Protein AF-A0A1Q7M7A6-F1 (afdb_monomer_lite)

Sequence (210 aa):
MFAISQSGETMDTLNAVRDAKAKGATILSVLNVLGSTLMRLSNVYIDQNSGPEIGVASTKAFTSQIAVLLRLAATVGRKKGKVSAKEITELESELHRVPDMIQNIINTKVDEIRRIAEECDTASSICFLGRGINVPTALEGRLKLLELSYVPAIAYPAGESKHGFIALIQEGFPVIFVAPKDETESKGRSYHLNNRGRRRRDQKPLRPSN

Foldseek 3Di:
DEAEDAQLAPPVRLVVLVVCVVVVDAYEYEYADPPHPNNVSHPYYDHLVLDDDPDPQDDSSVVSVVLVVVLVVQVVCVVVVNHDPVNNVVSVVVSVCVVVVVVCCVVPCPVVVVVVVVVLVQAQEEEFEEEDVCQVVSVSVQVVCCRPVVRHYYYDYPVCCVVPVVVVDDPSYHYHYPADPDPCNVVRVVVVVVSVVVVVVVPDDDDDDD

Radius of gyration: 21.77 Å; chains: 1; bounding box: 67×47×58 Å

Secondary structure (DSSP, 8-state):
-EEEESSS--HHHHHHHHHHHHTTPPPEEEESSTT-HHHHH-SEEEE-------SSS-SHHHHHHHHHHHHHHHHHHHHTTSS-HHHHH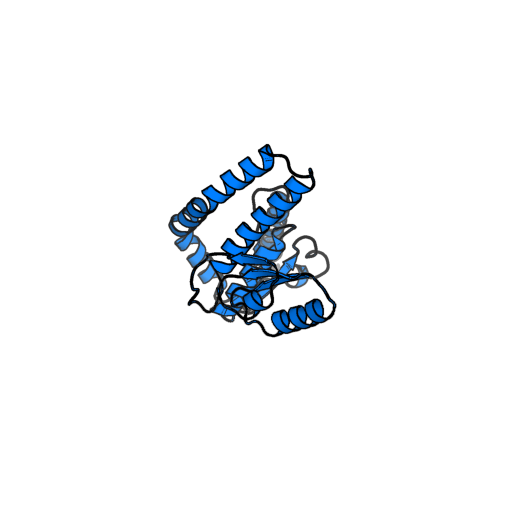HHHHHHHHHHHHHHHHHHHHHHHHHHHHHHHTT-S-EEEEE-GGGHHHHHHHHHHHHHHH---EEEEETTTTTTTGGGG--TT--EEE---SSTTHHHHHHHHHHHHHHHHHTT-------

Structure (mmCIF, N/CA/C/O backbone):
data_AF-A0A1Q7M7A6-F1
#
_entry.id   AF-A0A1Q7M7A6-F1
#
loop_
_atom_site.group_PDB
_atom_site.id
_atom_site.type_symbol
_atom_site.label_atom_id
_atom_site.label_alt_id
_atom_site.label_comp_id
_atom_site.label_asym_id
_atom_site.label_entity_id
_atom_site.label_seq_id
_atom_site.pdbx_PDB_ins_code
_atom_site.Cartn_x
_atom_site.Cartn_y
_atom_site.Cartn_z
_atom_site.occupancy
_atom_site.B_iso_or_equiv
_atom_site.auth_seq_id
_atom_site.auth_comp_id
_atom_site.auth_asym_id
_atom_site.auth_atom_id
_atom_site.pdbx_PDB_model_num
ATOM 1 N N . MET A 1 1 ? -15.429 -4.967 11.798 1.00 94.81 1 MET A N 1
ATOM 2 C CA . MET A 1 1 ? -14.756 -5.081 10.487 1.00 94.81 1 MET A CA 1
ATOM 3 C C . MET A 1 1 ? -13.884 -3.856 10.271 1.00 94.81 1 MET A C 1
ATOM 5 O O . MET A 1 1 ? -14.301 -2.766 10.648 1.00 94.81 1 MET A O 1
ATOM 9 N N . PHE A 1 2 ? -12.695 -4.042 9.696 1.00 96.62 2 PHE A N 1
ATOM 10 C CA . PHE A 1 2 ? -11.813 -2.953 9.280 1.00 96.62 2 PHE A CA 1
ATOM 11 C C . PHE A 1 2 ? -11.749 -2.922 7.752 1.00 96.62 2 PHE A C 1
ATOM 13 O O . PHE A 1 2 ? -11.449 -3.952 7.150 1.00 96.62 2 PHE A O 1
ATOM 20 N N . ALA A 1 3 ? -12.078 -1.788 7.141 1.00 97.00 3 ALA A N 1
ATOM 21 C CA . ALA A 1 3 ? -12.105 -1.622 5.692 1.00 97.00 3 ALA A CA 1
ATOM 22 C C . ALA A 1 3 ? -11.149 -0.511 5.252 1.00 97.00 3 ALA A C 1
ATOM 24 O O . ALA A 1 3 ? -10.925 0.466 5.965 1.00 97.00 3 ALA A O 1
ATOM 25 N N . ILE A 1 4 ? -10.574 -0.667 4.067 1.00 96.19 4 ILE A N 1
ATOM 26 C CA . ILE A 1 4 ? -9.607 0.272 3.509 1.00 96.19 4 ILE A CA 1
ATOM 27 C C . ILE A 1 4 ? -9.987 0.495 2.049 1.00 96.19 4 ILE A C 1
ATOM 29 O O . ILE A 1 4 ? -10.134 -0.471 1.304 1.00 96.19 4 ILE A O 1
ATOM 33 N N . SER A 1 5 ? -10.175 1.748 1.640 1.00 93.88 5 SER A N 1
ATOM 34 C CA . SER A 1 5 ? -10.429 2.087 0.236 1.00 93.88 5 SER A CA 1
ATOM 35 C C . SER A 1 5 ? -10.085 3.546 -0.026 1.00 93.88 5 SER A C 1
ATOM 37 O O . SER A 1 5 ? -10.585 4.427 0.665 1.00 93.88 5 SER A O 1
ATOM 39 N N . GLN A 1 6 ? -9.271 3.805 -1.052 1.00 90.56 6 GLN A N 1
ATOM 40 C CA . GLN A 1 6 ? -8.946 5.169 -1.470 1.00 90.56 6 GLN A CA 1
ATOM 41 C C . GLN A 1 6 ? -10.213 5.912 -1.930 1.00 90.56 6 GLN A C 1
ATOM 43 O O . GLN A 1 6 ? -10.512 6.983 -1.403 1.00 90.56 6 GLN A O 1
ATOM 48 N N . SER A 1 7 ? -10.989 5.318 -2.842 1.00 92.56 7 SER A N 1
ATOM 49 C CA . SER A 1 7 ? -12.185 5.946 -3.420 1.00 92.56 7 SER A CA 1
ATOM 50 C C . SER A 1 7 ? -13.403 5.878 -2.503 1.00 92.56 7 SER A C 1
ATOM 52 O O . SER A 1 7 ? -14.300 6.708 -2.599 1.00 92.56 7 SER A O 1
ATOM 54 N N . GLY A 1 8 ? -13.466 4.866 -1.633 1.00 94.88 8 GLY A N 1
ATOM 55 C CA . GLY A 1 8 ? -14.663 4.552 -0.858 1.00 94.88 8 GLY A CA 1
ATOM 56 C C . GLY A 1 8 ? -15.822 3.999 -1.698 1.00 94.88 8 GLY A C 1
ATOM 57 O O . GLY A 1 8 ? -16.928 3.869 -1.174 1.00 94.88 8 GLY A O 1
ATOM 58 N N . GLU A 1 9 ? -15.570 3.651 -2.967 1.00 96.06 9 GLU A N 1
ATOM 59 C CA . GLU A 1 9 ? -16.572 3.155 -3.926 1.00 96.06 9 GLU A CA 1
ATOM 60 C C . GLU A 1 9 ? -16.234 1.765 -4.502 1.00 96.06 9 GLU A C 1
ATOM 62 O O . GLU A 1 9 ? -16.953 1.243 -5.352 1.00 96.06 9 GLU A O 1
ATOM 67 N N . THR A 1 10 ? -15.149 1.129 -4.044 1.00 95.12 10 THR A N 1
ATOM 68 C CA . THR A 1 10 ? -14.750 -0.217 -4.490 1.00 95.12 10 THR A CA 1
ATOM 69 C C . THR A 1 10 ? -15.838 -1.245 -4.160 1.00 95.12 10 THR A C 1
ATOM 71 O O . THR A 1 10 ? -16.071 -1.552 -2.990 1.00 95.12 10 THR A O 1
ATOM 74 N N . MET A 1 11 ? -16.494 -1.796 -5.187 1.00 96.56 11 MET A N 1
ATOM 75 C CA . MET A 1 11 ? -17.711 -2.603 -5.031 1.00 96.56 11 MET A CA 1
ATOM 76 C C . MET A 1 11 ? -17.517 -3.834 -4.140 1.00 96.56 11 MET A C 1
ATOM 78 O O . MET A 1 11 ? -18.336 -4.072 -3.254 1.00 96.56 11 MET A O 1
ATOM 82 N N . ASP A 1 12 ? -16.419 -4.572 -4.307 1.00 97.06 12 ASP A N 1
ATOM 83 C CA . ASP A 1 12 ? -16.137 -5.754 -3.482 1.00 97.06 12 ASP A CA 1
ATOM 84 C C . ASP A 1 12 ? -15.965 -5.384 -2.004 1.00 97.06 12 ASP A C 1
ATOM 86 O O . ASP A 1 12 ? -16.522 -6.038 -1.119 1.00 97.06 12 ASP A O 1
ATOM 90 N N . THR A 1 13 ? -15.277 -4.272 -1.724 1.00 97.12 13 THR A N 1
ATOM 91 C CA . THR A 1 13 ? -15.147 -3.729 -0.366 1.00 97.12 13 THR A CA 1
ATOM 92 C C . THR A 1 13 ? -16.507 -3.315 0.192 1.00 97.12 13 THR A C 1
ATOM 94 O O . THR A 1 13 ? -16.828 -3.643 1.334 1.00 97.12 13 THR A O 1
ATOM 97 N N . LEU A 1 14 ? -17.332 -2.628 -0.603 1.00 98.12 14 LEU A N 1
ATOM 98 C CA . LEU A 1 14 ? -18.664 -2.193 -0.185 1.00 98.12 14 LEU A CA 1
ATOM 99 C C . LEU A 1 14 ? -19.592 -3.373 0.102 1.00 98.12 14 LEU A C 1
ATOM 101 O O . LEU A 1 14 ? -20.320 -3.345 1.092 1.00 98.12 14 LEU A O 1
ATOM 105 N N . ASN A 1 15 ? -19.562 -4.411 -0.728 1.00 98.12 15 ASN A N 1
ATOM 106 C CA . ASN A 1 15 ? -20.378 -5.605 -0.541 1.00 98.12 15 ASN A CA 1
ATOM 107 C C . ASN A 1 15 ? -19.978 -6.354 0.732 1.00 98.12 15 ASN A C 1
ATOM 109 O O . ASN A 1 15 ? -20.849 -6.682 1.537 1.00 98.12 15 ASN A O 1
ATOM 113 N N . ALA A 1 16 ? -18.675 -6.519 0.978 1.00 97.88 16 ALA A N 1
ATOM 114 C CA . ALA A 1 16 ? -18.183 -7.099 2.224 1.00 97.88 16 ALA A CA 1
ATOM 115 C C . ALA A 1 16 ? -18.602 -6.269 3.454 1.00 97.88 16 ALA A C 1
ATOM 117 O O . ALA A 1 16 ? -19.028 -6.823 4.466 1.00 97.88 16 ALA A O 1
ATOM 118 N N . VAL A 1 17 ? -18.538 -4.935 3.365 1.00 98.06 17 VAL A N 1
ATOM 119 C CA . VAL A 1 17 ? -18.962 -4.035 4.450 1.00 98.06 17 VAL A CA 1
ATOM 120 C C . VAL A 1 17 ? -20.466 -4.115 4.702 1.00 98.06 17 VAL A C 1
ATOM 122 O O . VAL A 1 17 ? -20.880 -4.159 5.860 1.00 98.06 17 VAL A O 1
ATOM 125 N N . ARG A 1 18 ? -21.292 -4.155 3.649 1.00 98.06 18 ARG A N 1
ATOM 126 C CA . ARG A 1 18 ? -22.751 -4.301 3.771 1.00 98.06 18 ARG A CA 1
ATOM 127 C C . ARG A 1 18 ? -23.121 -5.613 4.454 1.00 98.06 18 ARG A C 1
ATOM 129 O O . ARG A 1 18 ? -23.913 -5.587 5.392 1.00 98.06 18 ARG A O 1
ATOM 136 N N . ASP A 1 19 ? -22.517 -6.723 4.033 1.00 98.25 19 ASP A N 1
ATOM 137 C CA . ASP A 1 19 ? -22.751 -8.038 4.637 1.00 98.25 19 ASP A CA 1
ATOM 138 C C . ASP A 1 19 ? -22.322 -8.067 6.114 1.00 98.25 19 ASP A C 1
ATOM 140 O O . ASP A 1 19 ? -23.094 -8.456 6.992 1.00 98.25 19 ASP A O 1
ATOM 144 N N . ALA A 1 20 ? -21.127 -7.560 6.428 1.00 97.88 20 ALA A N 1
ATOM 145 C CA . ALA A 1 20 ? -20.661 -7.480 7.810 1.00 97.88 20 ALA A CA 1
ATOM 146 C C . ALA A 1 20 ? -21.575 -6.605 8.683 1.00 97.88 20 ALA A C 1
ATOM 148 O O . ALA A 1 20 ? -21.874 -6.963 9.824 1.00 97.88 20 ALA A O 1
ATOM 149 N N . LYS A 1 21 ? -22.049 -5.474 8.152 1.00 96.94 21 LYS A N 1
ATOM 150 C CA . LYS A 1 21 ? -22.965 -4.573 8.859 1.00 96.94 21 LYS A CA 1
ATOM 151 C C . LYS A 1 21 ? -24.332 -5.218 9.088 1.00 96.94 21 LYS A C 1
ATOM 153 O O . LYS A 1 21 ? -24.870 -5.087 10.183 1.00 96.94 21 LYS A O 1
ATOM 158 N N . ALA A 1 22 ? -24.864 -5.953 8.108 1.00 97.69 22 ALA A N 1
ATOM 159 C CA . ALA A 1 22 ? -26.102 -6.724 8.259 1.00 97.69 22 ALA A CA 1
ATOM 160 C C . ALA A 1 22 ? -25.992 -7.787 9.368 1.00 97.69 22 ALA A C 1
ATOM 162 O O . ALA A 1 22 ? -26.964 -8.062 10.063 1.00 97.69 22 ALA A O 1
ATOM 163 N N . LYS A 1 23 ? -24.785 -8.320 9.593 1.00 98.06 23 LYS A N 1
ATOM 164 C CA . LYS A 1 23 ? -24.451 -9.239 10.696 1.00 98.06 23 LYS A CA 1
ATOM 165 C C . LYS A 1 23 ? -24.129 -8.531 12.024 1.00 98.06 23 LYS A C 1
ATOM 167 O O . LYS A 1 23 ? -23.657 -9.172 12.959 1.00 98.06 23 LYS A O 1
ATOM 172 N N . GLY A 1 24 ? -24.354 -7.220 12.122 1.00 97.38 24 GLY A N 1
ATOM 173 C CA . GLY A 1 24 ? -24.159 -6.437 13.346 1.00 97.38 24 GLY A CA 1
ATOM 174 C C . GLY A 1 24 ? -22.712 -6.016 13.629 1.00 97.38 24 GLY A C 1
ATOM 175 O O . GLY A 1 24 ? -22.415 -5.572 14.737 1.00 97.38 24 GLY A O 1
ATOM 176 N N . ALA A 1 25 ? -21.789 -6.138 12.669 1.00 97.88 25 ALA A N 1
ATOM 177 C CA . ALA A 1 25 ? -20.404 -5.733 12.887 1.00 97.88 25 ALA A CA 1
ATOM 178 C C . ALA A 1 25 ? -20.251 -4.204 12.946 1.00 97.88 25 ALA A C 1
ATOM 180 O O . ALA A 1 25 ? -20.707 -3.487 12.056 1.00 97.88 25 ALA A O 1
ATOM 181 N N . THR A 1 26 ? -19.488 -3.709 13.924 1.00 97.94 26 THR A N 1
ATOM 182 C CA . THR A 1 26 ? -18.988 -2.326 13.918 1.00 97.94 26 THR A CA 1
ATOM 183 C C . THR A 1 26 ? -17.982 -2.144 12.785 1.00 97.94 26 THR A C 1
ATOM 185 O O . THR A 1 26 ? -17.013 -2.906 12.674 1.00 97.94 26 THR A O 1
ATOM 188 N N . ILE A 1 27 ? -18.194 -1.131 11.952 1.00 98.12 27 ILE A N 1
ATOM 189 C CA . ILE A 1 27 ? -17.379 -0.822 10.778 1.00 98.12 27 ILE A CA 1
ATOM 190 C C . ILE A 1 27 ? -16.446 0.353 11.090 1.00 98.12 27 ILE A C 1
ATOM 192 O O . ILE A 1 27 ? -16.907 1.460 11.373 1.00 98.12 27 ILE A O 1
ATOM 196 N N . LEU A 1 28 ? -15.139 0.106 11.008 1.00 97.62 28 LEU A N 1
ATOM 197 C CA . LEU A 1 28 ? -14.094 1.130 11.010 1.00 97.62 28 LEU A CA 1
ATOM 198 C C . LEU A 1 28 ? -13.450 1.171 9.623 1.00 97.62 28 LEU A C 1
ATOM 200 O O . LEU A 1 28 ? -13.019 0.124 9.139 1.00 97.62 28 LEU A O 1
ATOM 204 N N . SER A 1 29 ? -13.336 2.354 9.023 1.00 97.56 29 SER A N 1
ATOM 205 C CA . SER A 1 29 ? -12.755 2.493 7.682 1.00 97.56 29 SER A CA 1
ATOM 206 C C . SER A 1 29 ? -11.614 3.501 7.612 1.00 97.56 29 SER A C 1
ATOM 208 O O . SER A 1 29 ? -11.667 4.537 8.266 1.00 97.56 29 SER A O 1
ATOM 210 N N . VAL A 1 30 ? -10.614 3.223 6.777 1.00 97.25 30 VAL A N 1
ATOM 211 C CA . VAL A 1 30 ? -9.603 4.191 6.324 1.00 97.25 30 VAL A CA 1
ATOM 212 C C . VAL A 1 30 ? -9.903 4.540 4.870 1.00 97.25 30 VAL A C 1
ATOM 214 O O . VAL A 1 30 ? -9.970 3.642 4.027 1.00 97.25 30 VAL A O 1
ATOM 217 N N . LEU A 1 31 ? -10.110 5.824 4.585 1.00 95.56 31 LEU A N 1
ATOM 218 C CA . LEU A 1 31 ? -10.509 6.300 3.260 1.00 95.56 31 LEU A CA 1
ATOM 219 C C . LE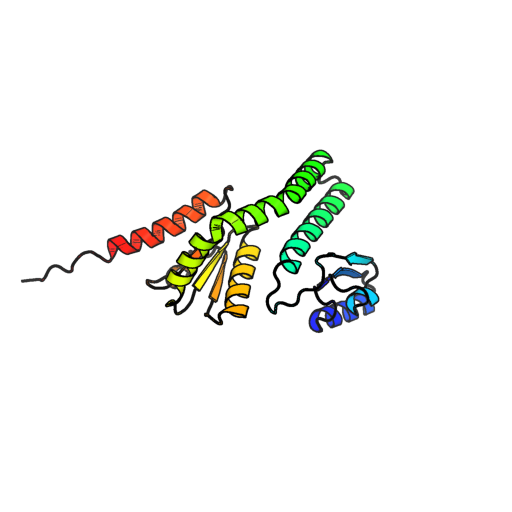U A 1 31 ? -9.992 7.705 2.961 1.00 95.56 31 LEU A C 1
ATOM 221 O O . LEU A 1 31 ? -9.612 8.423 3.879 1.00 95.56 31 LEU A O 1
ATOM 225 N N . ASN A 1 32 ? -9.994 8.096 1.686 1.00 95.06 32 ASN A N 1
ATOM 226 C CA . ASN A 1 32 ? -9.504 9.408 1.249 1.00 95.06 32 ASN A CA 1
ATOM 227 C C . ASN A 1 32 ? -10.604 10.321 0.680 1.00 95.06 32 ASN A C 1
ATOM 229 O O . ASN A 1 32 ? -10.420 11.531 0.600 1.00 95.06 32 ASN A O 1
ATOM 233 N N . VAL A 1 33 ? -11.746 9.762 0.263 1.00 93.69 33 VAL A N 1
ATOM 234 C CA . VAL A 1 33 ? -12.860 10.531 -0.314 1.00 93.69 33 VAL A CA 1
ATOM 235 C C . VAL A 1 33 ? -13.980 10.688 0.710 1.00 93.69 33 VAL A C 1
ATOM 237 O O . VAL A 1 33 ? -14.758 9.760 0.968 1.00 93.69 33 VAL A O 1
ATOM 240 N N . LEU A 1 34 ? -14.073 11.886 1.291 1.00 94.62 34 LEU A N 1
ATOM 241 C CA . LEU A 1 34 ? -15.167 12.251 2.187 1.00 94.62 34 LEU A CA 1
ATOM 242 C C . LEU A 1 34 ? -16.507 12.250 1.446 1.00 94.62 34 LEU A C 1
ATOM 244 O O . LEU A 1 34 ? -16.603 12.594 0.272 1.00 94.62 34 LEU A O 1
ATOM 248 N N . GLY A 1 35 ? -17.556 11.836 2.151 1.00 95.00 35 GLY A N 1
ATOM 249 C CA . GLY A 1 35 ? -18.893 11.681 1.591 1.00 95.00 35 GLY A CA 1
ATOM 250 C C . GLY A 1 35 ? -19.094 10.409 0.764 1.00 95.00 35 GLY A C 1
ATOM 251 O O . GLY A 1 35 ? -20.225 10.178 0.353 1.00 95.00 35 GLY A O 1
ATOM 252 N N . SER A 1 36 ? -18.070 9.570 0.560 1.00 96.75 36 SER A N 1
ATOM 253 C CA . SER A 1 36 ? -18.178 8.289 -0.162 1.00 96.75 36 SER A CA 1
ATOM 254 C C . SER A 1 36 ? -19.165 7.300 0.475 1.00 96.75 36 SER A C 1
ATOM 256 O O . SER A 1 36 ? -19.537 7.399 1.651 1.00 96.75 36 SER A O 1
ATOM 258 N N . THR A 1 37 ? -19.583 6.295 -0.293 1.00 98.06 37 THR A N 1
ATOM 259 C CA . THR A 1 37 ? -20.457 5.214 0.173 1.00 98.06 37 THR A CA 1
ATOM 260 C C . THR A 1 37 ? -19.850 4.484 1.363 1.00 98.06 37 THR A C 1
ATOM 262 O O . THR A 1 37 ? -20.551 4.258 2.353 1.00 98.06 37 THR A O 1
ATOM 265 N N . LEU A 1 38 ? -18.552 4.167 1.321 1.00 98.00 38 LEU A N 1
ATOM 266 C CA . LEU A 1 38 ? -17.873 3.521 2.442 1.00 98.00 38 LEU A CA 1
ATOM 267 C C . LEU A 1 38 ? -17.934 4.380 3.711 1.00 98.00 38 LEU A C 1
ATOM 269 O O . LEU A 1 38 ? -18.227 3.846 4.782 1.00 98.00 38 LEU A O 1
ATOM 273 N N . MET A 1 39 ? -17.730 5.698 3.605 1.00 97.50 39 MET A N 1
ATOM 274 C CA . MET A 1 39 ? -17.850 6.607 4.750 1.00 97.50 39 MET A CA 1
ATOM 275 C C . MET A 1 39 ? -19.251 6.538 5.364 1.00 97.50 39 MET A C 1
ATOM 277 O O . MET A 1 39 ? -19.373 6.328 6.568 1.00 97.50 39 MET A O 1
ATOM 281 N N . ARG A 1 40 ? -20.306 6.634 4.544 1.00 97.62 40 ARG A N 1
ATOM 282 C CA . ARG A 1 40 ? -21.705 6.569 5.013 1.00 97.62 40 ARG A CA 1
ATOM 283 C C . ARG A 1 40 ? -22.059 5.228 5.659 1.00 97.62 40 ARG A C 1
ATOM 285 O O . ARG A 1 40 ? -22.905 5.161 6.548 1.00 97.62 40 ARG A O 1
ATOM 292 N N . LEU A 1 41 ? -21.433 4.142 5.209 1.00 97.44 41 LEU A N 1
ATOM 293 C CA . LEU A 1 41 ? -21.628 2.818 5.797 1.00 97.44 41 LEU A CA 1
ATOM 294 C C . LEU A 1 41 ? -20.848 2.622 7.104 1.00 97.44 41 LEU A C 1
ATOM 296 O O . LEU A 1 41 ? -21.232 1.757 7.897 1.00 97.44 41 LEU A O 1
ATOM 300 N N . SER A 1 42 ? -19.803 3.408 7.349 1.00 97.81 42 SER A N 1
ATOM 301 C CA . SER A 1 42 ? -18.899 3.239 8.487 1.00 97.81 42 SER A CA 1
ATOM 302 C C . SER A 1 42 ? -19.478 3.797 9.788 1.00 97.81 42 SER A C 1
ATOM 304 O O . SER A 1 42 ? -20.163 4.814 9.785 1.00 97.81 42 SER A O 1
ATOM 306 N N . ASN A 1 43 ? -19.186 3.151 10.920 1.00 98.19 43 ASN A N 1
ATOM 307 C CA . ASN A 1 43 ? -19.479 3.709 12.245 1.00 98.19 43 ASN A CA 1
ATOM 308 C C . ASN A 1 43 ? -18.416 4.729 12.657 1.00 98.19 43 ASN A C 1
ATOM 310 O O . ASN A 1 43 ? -18.722 5.733 13.290 1.00 98.19 43 ASN A O 1
ATOM 314 N N . VAL A 1 44 ? -17.163 4.446 12.304 1.00 96.81 44 VAL A N 1
ATOM 315 C CA . VAL A 1 44 ? -16.017 5.331 12.499 1.00 96.81 44 VAL A CA 1
ATOM 316 C C . VAL A 1 44 ? -15.210 5.322 11.211 1.00 96.81 44 VAL A C 1
ATOM 318 O O . VAL A 1 44 ? -15.042 4.275 10.584 1.00 96.81 44 VAL A O 1
ATOM 321 N N . TYR A 1 45 ? -14.692 6.474 10.815 1.00 96.69 45 TYR A N 1
ATOM 322 C CA . TYR A 1 45 ? -13.786 6.577 9.682 1.00 96.69 45 TYR A CA 1
ATOM 323 C C . TYR A 1 45 ? -12.534 7.356 10.076 1.00 96.69 45 TYR A C 1
ATOM 325 O O . TYR A 1 45 ? -12.546 8.163 11.005 1.00 96.69 45 TYR A O 1
ATOM 333 N N . ILE A 1 46 ? -11.451 7.081 9.362 1.00 97.00 46 ILE A N 1
ATOM 334 C CA . ILE A 1 46 ? -10.201 7.821 9.418 1.00 97.00 46 ILE A CA 1
ATOM 335 C C . ILE A 1 46 ? -9.960 8.350 8.013 1.00 97.00 46 ILE A C 1
ATOM 337 O O . ILE A 1 46 ? -9.798 7.572 7.070 1.00 97.00 46 ILE A O 1
ATOM 341 N N . ASP A 1 47 ? -9.967 9.673 7.899 1.00 94.88 47 ASP A N 1
ATOM 342 C CA . ASP A 1 47 ? -9.564 10.353 6.679 1.00 94.88 47 ASP A CA 1
ATOM 343 C C . ASP A 1 47 ? -8.041 10.284 6.530 1.00 94.88 47 ASP A C 1
ATOM 345 O O . ASP A 1 47 ? -7.291 10.626 7.449 1.00 94.88 47 ASP A O 1
ATOM 349 N N . GLN A 1 48 ? -7.589 9.808 5.375 1.00 93.25 48 GLN A N 1
ATOM 350 C CA . GLN A 1 48 ? -6.177 9.772 5.017 1.00 93.25 48 GLN A CA 1
ATOM 351 C C . GLN A 1 48 ? -5.629 11.154 4.670 1.00 93.25 48 GLN A C 1
ATOM 353 O O . GLN A 1 48 ? -4.425 11.366 4.812 1.00 93.25 48 GLN A O 1
ATOM 358 N N . ASN A 1 49 ? -6.490 12.063 4.204 1.00 92.75 49 ASN A N 1
ATOM 359 C CA . ASN A 1 49 ? -6.149 13.421 3.800 1.00 92.75 49 ASN A CA 1
ATOM 360 C C . ASN A 1 49 ? -4.938 13.497 2.842 1.00 92.75 49 ASN A C 1
ATOM 362 O O . ASN A 1 49 ? -4.070 14.359 2.963 1.00 92.75 49 ASN A O 1
ATOM 366 N N . SER A 1 50 ? -4.861 12.575 1.875 1.00 91.81 50 SER A N 1
ATOM 367 C CA . SER A 1 50 ? -3.816 12.581 0.835 1.00 91.81 50 SER A CA 1
ATOM 368 C C . SER A 1 50 ? -4.172 13.487 -0.357 1.00 91.81 50 SER A C 1
ATOM 370 O O . SER A 1 50 ? -3.378 13.679 -1.282 1.00 91.81 50 SER A O 1
ATOM 372 N N . GLY A 1 51 ? -5.368 14.084 -0.339 1.00 90.62 51 GLY A N 1
ATOM 373 C CA . GLY A 1 51 ? -5.912 14.899 -1.425 1.00 90.62 51 GLY A CA 1
ATOM 374 C C . GLY A 1 51 ? -6.310 14.071 -2.658 1.00 90.62 51 GLY A C 1
ATOM 375 O O . GLY A 1 51 ? -6.124 12.852 -2.678 1.00 90.62 51 GLY A O 1
ATOM 376 N N . PRO A 1 52 ? -6.849 14.707 -3.712 1.00 87.06 52 PRO A N 1
ATOM 377 C CA . PRO A 1 52 ? -7.297 14.002 -4.912 1.00 87.06 52 PRO A CA 1
ATOM 378 C C . PRO A 1 52 ? -6.115 13.390 -5.666 1.00 87.06 52 PRO A C 1
ATOM 380 O O . PRO A 1 52 ? -5.062 14.015 -5.788 1.00 87.06 52 PRO A O 1
ATOM 383 N N . GLU A 1 53 ? -6.282 12.179 -6.184 1.00 84.62 53 GLU A N 1
ATOM 384 C CA . GLU A 1 53 ? -5.269 11.479 -6.974 1.00 84.62 53 GLU A CA 1
ATOM 385 C C . GLU A 1 53 ? -5.784 11.330 -8.405 1.00 84.62 53 GLU A C 1
ATOM 387 O O . GLU A 1 53 ? -6.799 10.683 -8.637 1.00 84.62 53 GLU A O 1
ATOM 392 N N . ILE A 1 54 ? -5.131 12.029 -9.339 1.00 85.12 54 ILE A N 1
ATOM 393 C CA . ILE A 1 54 ? -5.544 12.094 -10.752 1.00 85.12 54 ILE A CA 1
ATOM 394 C C . ILE A 1 54 ? -4.868 10.981 -11.564 1.00 85.12 54 ILE A C 1
ATOM 396 O O . ILE A 1 54 ? -5.410 10.517 -12.564 1.00 85.12 54 ILE A O 1
ATOM 400 N N . GLY A 1 55 ? -3.672 10.559 -11.143 1.00 83.25 55 GLY A N 1
ATOM 401 C CA . GLY A 1 55 ? -2.942 9.475 -11.788 1.00 83.25 55 GLY A CA 1
ATOM 402 C C . GLY A 1 55 ? -3.676 8.143 -11.651 1.00 83.25 55 GLY A C 1
ATOM 403 O O . GLY A 1 55 ? -4.260 7.860 -10.609 1.00 83.25 55 GLY A O 1
ATOM 404 N N . VAL A 1 56 ? -3.608 7.320 -12.700 1.00 81.00 56 VAL A N 1
ATOM 405 C CA . VAL A 1 56 ? -4.197 5.968 -12.712 1.00 81.00 56 VAL A CA 1
ATOM 406 C C . VAL A 1 56 ? -3.575 5.097 -11.618 1.00 81.00 56 VAL A C 1
ATOM 408 O O . VAL A 1 56 ? -4.276 4.397 -10.894 1.00 81.00 56 VAL A O 1
ATOM 411 N N . ALA A 1 57 ? -2.252 5.172 -11.476 1.00 87.75 57 ALA A N 1
ATOM 412 C CA . ALA A 1 57 ? -1.509 4.457 -10.456 1.00 87.75 57 ALA A CA 1
ATOM 413 C C . ALA A 1 57 ? -1.494 5.238 -9.133 1.00 87.75 57 ALA A C 1
ATOM 415 O O . ALA A 1 57 ? -0.985 6.359 -9.068 1.00 87.75 57 ALA A O 1
ATOM 416 N N . SER A 1 58 ? -1.978 4.608 -8.057 1.00 87.38 58 SER A N 1
ATOM 417 C CA . SER A 1 58 ? -1.873 5.165 -6.698 1.00 87.38 58 SER A CA 1
ATOM 418 C C . SER A 1 58 ? -0.412 5.344 -6.275 1.00 87.38 58 SER A C 1
ATOM 420 O O . SER A 1 58 ? 0.393 4.427 -6.431 1.00 87.38 58 SER A O 1
ATOM 422 N N . THR A 1 59 ? -0.080 6.503 -5.714 1.00 90.38 59 THR A N 1
ATOM 423 C CA . THR A 1 59 ? 1.262 6.869 -5.242 1.00 90.38 59 THR A CA 1
ATOM 424 C C . THR A 1 59 ? 1.188 7.433 -3.826 1.00 90.38 59 THR A C 1
ATOM 426 O O . THR A 1 59 ? 1.517 6.746 -2.857 1.00 90.38 59 THR A O 1
ATOM 429 N N . LYS A 1 60 ? 0.693 8.664 -3.681 1.00 92.19 60 LYS A N 1
ATOM 430 C CA . LYS A 1 60 ? 0.546 9.342 -2.389 1.00 92.19 60 LYS A CA 1
ATOM 431 C C . LYS A 1 60 ? -0.518 8.688 -1.518 1.00 92.19 60 LYS A C 1
ATOM 433 O O . LYS A 1 60 ? -0.339 8.617 -0.306 1.00 92.19 60 LYS A O 1
ATOM 438 N N . ALA A 1 61 ? -1.591 8.162 -2.115 1.00 91.06 61 ALA A N 1
ATOM 439 C CA . ALA A 1 61 ? -2.632 7.497 -1.343 1.00 91.06 61 ALA A CA 1
ATOM 440 C C . ALA A 1 61 ? -2.070 6.267 -0.619 1.00 91.06 61 ALA A C 1
ATOM 442 O O . ALA A 1 61 ? -2.362 6.078 0.562 1.00 91.06 61 ALA A O 1
ATOM 443 N N . PHE A 1 62 ? -1.208 5.486 -1.281 1.00 92.81 62 PHE A N 1
ATOM 444 C CA . PHE A 1 62 ? -0.543 4.320 -0.695 1.00 92.81 62 PHE A CA 1
ATOM 445 C C . PHE A 1 62 ? 0.376 4.692 0.477 1.00 92.81 62 PHE A C 1
ATOM 447 O O . PHE A 1 62 ? 0.243 4.141 1.572 1.00 92.81 62 PHE A O 1
ATOM 454 N N . THR A 1 63 ? 1.283 5.657 0.298 1.00 94.00 63 THR A N 1
ATOM 455 C CA . THR A 1 63 ? 2.225 6.044 1.364 1.00 94.00 63 THR A CA 1
ATOM 456 C C . THR A 1 63 ? 1.518 6.712 2.544 1.00 94.00 63 THR A C 1
ATOM 458 O O . THR A 1 63 ? 1.800 6.373 3.697 1.00 94.00 63 THR A O 1
ATOM 461 N N . SER A 1 64 ? 0.529 7.576 2.290 1.00 94.00 64 SER A N 1
ATOM 462 C CA . SER A 1 64 ? -0.334 8.136 3.337 1.00 94.00 64 SER A CA 1
ATOM 463 C C . SER A 1 64 ? -1.120 7.048 4.071 1.00 94.00 64 SER A C 1
ATOM 465 O O . SER A 1 64 ? -1.272 7.118 5.291 1.00 94.00 64 SER A O 1
ATOM 467 N N . GLN A 1 65 ? -1.587 6.007 3.371 1.00 95.00 65 GLN A N 1
ATOM 468 C CA . GLN A 1 65 ? -2.263 4.866 3.994 1.00 95.00 65 GLN A CA 1
ATOM 469 C C . GLN A 1 65 ? -1.373 4.146 4.992 1.00 95.00 65 GLN A C 1
ATOM 471 O O . GLN A 1 65 ? -1.802 3.907 6.118 1.00 95.00 65 GLN A O 1
ATOM 476 N N . ILE A 1 66 ? -0.133 3.844 4.608 1.00 94.88 66 ILE A N 1
ATOM 477 C CA . ILE A 1 66 ? 0.831 3.201 5.503 1.00 94.88 66 ILE A CA 1
ATOM 478 C C . ILE A 1 66 ? 1.058 4.066 6.746 1.00 94.88 66 ILE A C 1
ATOM 480 O O . ILE A 1 66 ? 0.992 3.549 7.860 1.00 94.88 66 ILE A O 1
ATOM 484 N N . ALA A 1 67 ? 1.250 5.379 6.583 1.00 95.19 67 ALA A N 1
ATOM 485 C CA . ALA A 1 67 ? 1.449 6.289 7.711 1.00 95.19 67 ALA A CA 1
ATOM 486 C C . ALA A 1 67 ? 0.244 6.298 8.672 1.00 95.19 67 ALA A C 1
ATOM 488 O O . ALA A 1 67 ? 0.411 6.203 9.891 1.00 95.19 67 ALA A O 1
ATOM 489 N N . VAL A 1 68 ? -0.980 6.348 8.136 1.00 95.69 68 VAL A N 1
ATOM 490 C CA . VAL A 1 68 ? -2.220 6.293 8.929 1.00 95.69 68 VAL A CA 1
ATOM 491 C C . VAL A 1 68 ? -2.355 4.963 9.667 1.00 95.69 68 VAL A C 1
ATOM 493 O O . VAL A 1 68 ? -2.649 4.952 10.864 1.00 95.69 68 VAL A O 1
ATOM 496 N N . LEU A 1 69 ? -2.111 3.841 8.987 1.00 95.50 69 LEU A N 1
ATOM 497 C CA . LEU A 1 69 ? -2.184 2.507 9.585 1.00 95.50 69 LEU A CA 1
ATOM 498 C C . LEU A 1 69 ? -1.145 2.323 10.692 1.00 95.50 69 LEU A C 1
ATOM 500 O O . LEU A 1 69 ? -1.453 1.739 11.730 1.00 95.50 69 LEU A O 1
ATOM 504 N N . LEU A 1 70 ? 0.056 2.867 10.507 1.00 95.44 70 LEU A N 1
ATOM 505 C CA . LEU A 1 70 ? 1.129 2.811 11.490 1.00 95.44 70 LEU A CA 1
ATOM 506 C C . LEU A 1 70 ? 0.780 3.615 12.753 1.00 95.44 70 LEU A C 1
ATOM 508 O O . LEU A 1 70 ? 0.910 3.105 13.867 1.00 95.44 70 LEU A O 1
ATOM 512 N N . ARG A 1 71 ? 0.228 4.825 12.595 1.00 94.62 71 ARG A N 1
ATOM 513 C CA . ARG A 1 71 ? -0.276 5.635 13.723 1.00 94.62 71 ARG A CA 1
ATOM 514 C C . ARG A 1 71 ? -1.458 4.976 14.430 1.00 94.62 71 ARG A C 1
ATOM 516 O O . ARG A 1 71 ? -1.533 4.999 15.662 1.00 94.62 71 ARG A O 1
ATOM 523 N N . LEU A 1 72 ? -2.372 4.362 13.676 1.00 95.19 72 LEU A N 1
ATOM 524 C CA . LEU A 1 72 ? -3.488 3.603 14.238 1.00 95.19 72 LEU A CA 1
ATOM 525 C C . LEU A 1 72 ? -2.980 2.413 15.063 1.00 95.19 72 LEU A C 1
ATOM 527 O O . LEU A 1 72 ? -3.406 2.237 16.205 1.00 95.19 72 LEU A O 1
ATOM 531 N N . ALA A 1 73 ? -2.036 1.636 14.525 1.00 95.31 73 ALA A N 1
ATOM 532 C CA . ALA A 1 73 ? -1.428 0.506 15.220 1.00 95.31 73 ALA A CA 1
ATOM 533 C C . ALA A 1 73 ? -0.734 0.944 16.519 1.00 95.31 73 ALA A C 1
ATOM 535 O O . ALA A 1 73 ? -0.975 0.341 17.566 1.00 95.31 73 ALA A O 1
ATOM 536 N N . ALA A 1 74 ? 0.039 2.032 16.487 1.00 95.69 74 ALA A N 1
ATOM 537 C CA . ALA A 1 74 ? 0.692 2.595 17.668 1.00 95.69 74 ALA A CA 1
ATOM 538 C C . ALA A 1 74 ? -0.320 3.072 18.723 1.00 95.69 74 ALA A C 1
ATOM 540 O O . ALA A 1 74 ? -0.181 2.771 19.909 1.00 95.69 74 ALA A O 1
ATOM 541 N N . THR A 1 75 ? -1.397 3.737 18.297 1.00 93.81 75 THR A N 1
ATOM 542 C CA . THR A 1 75 ? -2.480 4.191 19.186 1.00 93.81 75 THR A CA 1
ATOM 543 C C . THR A 1 75 ? -3.179 3.014 19.870 1.00 93.81 75 THR A C 1
ATOM 545 O O . THR A 1 75 ? -3.418 3.037 21.081 1.00 93.81 75 THR A O 1
ATOM 548 N N . VAL A 1 76 ? -3.494 1.960 19.112 1.00 95.06 76 VAL A N 1
ATOM 549 C CA . VAL A 1 76 ? -4.090 0.729 19.653 1.00 95.06 76 VAL A CA 1
ATOM 550 C C . VAL A 1 76 ? -3.107 0.023 20.591 1.00 95.06 76 VAL A C 1
ATOM 552 O O . VAL A 1 76 ? -3.506 -0.422 21.668 1.00 95.06 76 VAL A O 1
ATOM 555 N N . GLY A 1 77 ? -1.827 -0.040 20.224 1.00 97.06 77 GLY A N 1
ATOM 556 C CA . GLY A 1 77 ? -0.755 -0.601 21.043 1.00 97.06 77 GLY A CA 1
ATOM 557 C C . GLY A 1 77 ? -0.604 0.118 22.383 1.00 97.06 77 GLY A C 1
ATOM 558 O O . GLY A 1 77 ? -0.556 -0.542 23.422 1.00 97.06 77 GLY A O 1
ATOM 559 N N . ARG A 1 78 ? -0.648 1.457 22.382 1.00 95.69 78 ARG A N 1
ATOM 560 C CA . ARG A 1 78 ? -0.641 2.292 23.593 1.00 95.69 78 ARG A CA 1
ATOM 561 C C . ARG A 1 78 ? -1.808 1.966 24.510 1.00 95.69 78 ARG A C 1
ATOM 563 O O . ARG A 1 78 ? -1.612 1.708 25.693 1.00 95.69 78 ARG A O 1
ATOM 570 N N . LYS A 1 79 ? -3.028 1.947 23.959 1.00 95.88 79 LYS A N 1
ATOM 571 C CA . LYS A 1 79 ? -4.250 1.642 24.722 1.00 95.88 79 LYS A CA 1
ATOM 572 C C . LYS A 1 79 ? -4.215 0.243 25.338 1.00 95.88 79 LYS A C 1
ATOM 574 O O . LYS A 1 79 ? -4.820 0.026 26.379 1.00 95.88 79 LYS A O 1
ATOM 579 N N . LYS A 1 80 ? -3.501 -0.694 24.709 1.00 97.00 80 LYS A N 1
ATOM 580 C CA . LYS A 1 80 ? -3.294 -2.061 25.207 1.00 97.00 80 LYS A CA 1
ATOM 581 C C . LYS A 1 80 ? -2.068 -2.217 26.118 1.00 97.00 80 LYS A C 1
ATOM 583 O O . LYS A 1 80 ? -1.771 -3.341 26.513 1.00 97.00 80 LYS A O 1
ATOM 588 N N . GLY A 1 81 ? -1.329 -1.142 26.408 1.00 96.19 81 GLY A N 1
ATOM 589 C CA . GLY A 1 81 ? -0.089 -1.198 27.189 1.00 96.19 81 GLY A CA 1
ATOM 590 C C . GLY A 1 81 ? 1.029 -2.013 26.525 1.00 96.19 81 GLY A C 1
ATOM 591 O O . GLY A 1 81 ? 1.882 -2.554 27.219 1.00 96.19 81 GLY A O 1
ATOM 592 N N . LYS A 1 82 ? 0.999 -2.163 25.194 1.00 97.06 82 LYS A N 1
ATOM 593 C CA . LYS A 1 82 ? 1.997 -2.914 24.407 1.00 97.06 82 LYS A CA 1
ATOM 594 C C . LYS A 1 82 ? 3.057 -2.031 23.761 1.00 97.06 82 LYS A C 1
ATOM 596 O O . LYS A 1 82 ? 4.055 -2.557 23.295 1.00 97.06 82 LYS A O 1
ATOM 601 N N . VAL A 1 83 ? 2.808 -0.726 23.712 1.00 95.88 83 VAL A N 1
ATOM 602 C CA . VAL A 1 83 ? 3.716 0.276 23.155 1.00 95.88 83 VAL A CA 1
ATOM 603 C C . VAL A 1 83 ? 3.830 1.402 24.173 1.00 95.88 83 VAL A C 1
ATOM 605 O O . VAL A 1 83 ? 2.817 1.923 24.652 1.00 95.88 83 VAL A O 1
ATOM 608 N N . SER A 1 84 ? 5.059 1.741 24.536 1.00 95.62 84 SER A N 1
ATOM 609 C CA . SER A 1 84 ? 5.392 2.801 25.479 1.00 95.62 84 SER A CA 1
ATOM 610 C C . SER A 1 84 ? 5.180 4.190 24.872 1.00 95.62 84 SER A C 1
ATOM 612 O O . SER A 1 84 ? 5.143 4.373 23.656 1.00 95.62 84 SER A O 1
ATOM 614 N N . ALA A 1 85 ? 5.072 5.210 25.728 1.00 93.94 85 ALA A N 1
ATOM 615 C CA . ALA A 1 85 ? 5.017 6.596 25.264 1.00 93.94 85 ALA A CA 1
ATOM 616 C C . ALA A 1 85 ? 6.278 6.983 24.471 1.00 93.94 85 ALA A C 1
ATOM 618 O O . ALA A 1 85 ? 6.175 7.705 23.487 1.00 93.94 85 ALA A O 1
ATOM 619 N N . LYS A 1 86 ? 7.443 6.453 24.868 1.00 95.94 86 LYS A N 1
ATOM 620 C CA . LYS A 1 86 ? 8.721 6.688 24.192 1.00 95.94 86 LYS A CA 1
ATOM 621 C C . LYS A 1 86 ? 8.710 6.158 22.755 1.00 95.94 86 LYS A C 1
ATOM 623 O O . LYS A 1 86 ? 9.012 6.920 21.846 1.00 95.94 86 LYS A O 1
ATOM 628 N N . GLU A 1 87 ? 8.294 4.908 22.549 1.00 94.62 87 GLU A N 1
ATOM 629 C CA . GLU A 1 87 ? 8.209 4.301 21.208 1.00 94.62 87 GLU A CA 1
ATOM 630 C C . GLU A 1 87 ? 7.256 5.071 20.280 1.00 94.62 87 GLU A C 1
ATOM 632 O O . GLU A 1 87 ? 7.504 5.179 19.084 1.00 94.62 87 GLU A O 1
ATOM 637 N N . ILE A 1 88 ? 6.173 5.642 20.818 1.00 94.75 88 ILE A N 1
ATOM 638 C CA . ILE A 1 88 ? 5.238 6.464 20.033 1.00 94.75 88 ILE A CA 1
ATOM 639 C C . ILE A 1 88 ? 5.881 7.783 19.630 1.00 94.75 88 ILE A C 1
ATOM 641 O O . ILE A 1 88 ? 5.776 8.165 18.471 1.00 94.75 88 ILE A O 1
ATOM 645 N N . THR A 1 89 ? 6.560 8.462 20.557 1.00 95.56 89 THR A N 1
ATOM 646 C CA . THR A 1 89 ? 7.269 9.709 20.252 1.00 95.56 89 THR A CA 1
ATOM 647 C C . THR A 1 89 ? 8.360 9.486 19.204 1.00 95.56 89 THR A C 1
ATOM 649 O O . THR A 1 89 ? 8.497 10.287 18.282 1.00 95.56 89 THR A O 1
ATOM 652 N N . GLU A 1 90 ? 9.114 8.390 19.308 1.00 95.88 90 GLU A N 1
ATOM 653 C CA . GLU A 1 90 ? 10.127 8.009 18.316 1.00 95.88 90 GLU A CA 1
ATOM 654 C C . GLU A 1 90 ? 9.488 7.741 16.948 1.00 95.88 90 GLU A C 1
ATOM 656 O O . GLU A 1 90 ? 9.927 8.292 15.941 1.00 95.88 90 GLU A O 1
ATOM 661 N N . LEU A 1 91 ? 8.396 6.973 16.914 1.00 95.19 91 LEU A N 1
ATOM 662 C CA . LEU A 1 91 ? 7.648 6.699 15.690 1.00 95.19 91 LEU A CA 1
ATOM 663 C C . LEU A 1 91 ? 7.112 7.975 15.031 1.00 95.19 91 LEU A C 1
ATOM 665 O O . LEU A 1 91 ? 7.206 8.135 13.815 1.00 95.19 91 LEU A O 1
ATOM 669 N N . GLU A 1 92 ? 6.526 8.874 15.819 1.00 94.62 92 GLU A N 1
ATOM 670 C CA . GLU A 1 92 ? 6.026 10.152 15.325 1.00 94.62 92 GLU A CA 1
ATOM 671 C C . GLU A 1 92 ? 7.172 11.003 14.782 1.00 94.62 92 GLU A C 1
ATOM 673 O O . GLU A 1 92 ? 7.037 11.558 13.694 1.00 94.62 92 GLU A O 1
ATOM 678 N N . SER A 1 93 ? 8.310 11.068 15.476 1.00 95.81 93 SER A N 1
ATOM 679 C CA . SER A 1 93 ? 9.490 11.791 14.998 1.00 95.81 93 SER A CA 1
ATOM 680 C C . SER A 1 93 ? 9.983 11.256 13.651 1.00 95.81 93 SER A C 1
ATOM 682 O O . SER A 1 93 ? 10.196 12.045 12.732 1.00 95.81 93 SER A O 1
ATOM 684 N N . GLU A 1 94 ? 10.079 9.936 13.485 1.00 95.38 94 GLU A N 1
ATOM 685 C CA . GLU A 1 94 ? 10.489 9.335 12.212 1.00 95.38 94 GLU A CA 1
ATOM 686 C C . GLU A 1 94 ? 9.461 9.579 11.100 1.00 95.38 94 GLU A C 1
ATOM 688 O O . GLU A 1 94 ? 9.840 9.934 9.984 1.00 95.38 94 GLU A O 1
ATOM 693 N N . LEU A 1 95 ? 8.158 9.499 11.395 1.00 95.25 95 LEU A N 1
ATOM 694 C CA . LEU A 1 95 ? 7.102 9.824 10.428 1.00 95.25 95 LEU A CA 1
ATOM 695 C C . LEU A 1 95 ? 7.184 11.273 9.923 1.00 95.25 95 LEU A C 1
ATOM 697 O O . LEU A 1 95 ? 6.940 11.506 8.740 1.00 95.25 95 LEU A O 1
ATOM 701 N N . HIS A 1 96 ? 7.563 12.233 10.773 1.00 95.25 96 HIS A N 1
ATOM 702 C CA . HIS A 1 96 ? 7.757 13.628 10.354 1.00 95.25 96 HIS A CA 1
ATOM 703 C C . HIS A 1 96 ? 8.949 13.809 9.406 1.00 95.25 96 HIS A C 1
ATOM 705 O O . HIS A 1 96 ? 8.960 14.758 8.630 1.00 95.25 96 HIS A O 1
ATOM 711 N N . ARG A 1 97 ? 9.932 12.902 9.435 1.00 96.31 97 ARG A N 1
ATOM 712 C CA . ARG A 1 97 ? 11.118 12.947 8.563 1.00 96.31 97 ARG A CA 1
ATOM 713 C C . ARG A 1 97 ? 10.876 12.311 7.194 1.00 96.31 97 ARG A C 1
ATOM 715 O O . ARG A 1 97 ? 11.613 12.593 6.252 1.00 96.31 97 ARG A O 1
ATOM 722 N N . VAL A 1 98 ? 9.857 11.457 7.063 1.00 95.25 98 VAL A N 1
ATOM 723 C CA . VAL A 1 98 ? 9.554 10.731 5.816 1.00 95.25 98 VAL A CA 1
ATOM 724 C C . VAL A 1 98 ? 9.375 11.661 4.603 1.00 95.25 98 VAL A C 1
ATOM 726 O O . VAL A 1 98 ? 9.961 11.349 3.565 1.00 95.25 98 VAL A O 1
ATOM 729 N N . PRO A 1 99 ? 8.634 12.788 4.674 1.00 94.94 99 PRO A N 1
ATOM 730 C CA . PRO A 1 99 ? 8.497 13.699 3.536 1.00 94.94 99 PRO A CA 1
ATOM 731 C C . PRO A 1 99 ? 9.842 14.226 3.021 1.00 94.94 99 PRO A C 1
ATOM 733 O O . PRO A 1 99 ? 10.097 14.163 1.819 1.00 94.94 99 PRO A O 1
ATOM 736 N N . ASP A 1 100 ? 10.736 14.646 3.920 1.00 96.56 100 ASP A N 1
ATOM 737 C CA . ASP A 1 100 ? 12.070 15.138 3.557 1.00 96.56 100 ASP A CA 1
ATOM 738 C C . ASP A 1 100 ? 12.928 14.030 2.935 1.00 96.56 100 ASP A C 1
ATOM 740 O O . ASP A 1 100 ? 13.643 14.254 1.956 1.00 96.56 100 ASP A O 1
ATOM 744 N N . MET A 1 101 ? 12.829 12.803 3.458 1.00 95.25 101 MET A N 1
ATOM 745 C CA . MET A 1 101 ? 13.513 11.641 2.885 1.00 95.25 101 MET A CA 1
ATOM 746 C C . MET A 1 101 ? 13.029 11.345 1.461 1.00 95.25 101 MET A C 1
ATOM 748 O O . MET A 1 101 ? 13.853 11.106 0.576 1.00 95.25 101 MET A O 1
ATOM 752 N N . ILE A 1 102 ? 11.714 11.387 1.226 1.00 94.81 102 ILE A N 1
ATOM 753 C CA . ILE A 1 102 ? 11.120 11.210 -0.106 1.00 94.81 102 ILE A CA 1
ATOM 754 C C . ILE A 1 102 ? 11.594 12.323 -1.043 1.00 94.81 102 ILE A C 1
ATOM 756 O O . ILE A 1 102 ? 12.054 12.032 -2.147 1.00 94.81 102 ILE A O 1
ATOM 760 N N . GLN A 1 103 ? 11.550 13.580 -0.598 1.00 96.44 103 GLN A N 1
ATOM 761 C CA . GLN A 1 103 ? 11.990 14.720 -1.400 1.00 96.44 103 GLN A CA 1
ATOM 762 C C . GLN A 1 103 ? 13.468 14.606 -1.779 1.00 96.44 103 GLN A C 1
ATOM 764 O O . GLN A 1 103 ? 13.839 14.841 -2.929 1.00 96.44 103 GLN A O 1
ATOM 769 N N . ASN A 1 104 ? 14.317 14.184 -0.842 1.00 97.06 104 ASN A N 1
ATOM 770 C CA . ASN A 1 104 ? 15.726 13.950 -1.115 1.00 97.06 104 ASN A CA 1
ATOM 771 C C . ASN A 1 104 ? 15.935 12.832 -2.151 1.00 97.06 104 ASN A C 1
ATOM 773 O O . ASN A 1 104 ? 16.770 12.979 -3.040 1.00 97.06 104 ASN A O 1
ATOM 777 N N . ILE A 1 105 ? 15.169 11.736 -2.090 1.00 95.50 105 ILE A N 1
ATOM 778 C CA . ILE A 1 105 ? 15.226 10.670 -3.107 1.00 95.50 105 ILE A CA 1
ATOM 779 C C . ILE A 1 105 ? 14.832 11.221 -4.481 1.00 95.50 105 ILE A C 1
ATOM 781 O O . ILE A 1 105 ? 15.566 11.011 -5.444 1.00 95.50 105 ILE A O 1
ATOM 785 N N . ILE A 1 106 ? 13.730 11.970 -4.572 1.00 95.31 106 ILE A N 1
ATOM 786 C CA . ILE A 1 106 ? 13.282 12.589 -5.830 1.00 95.31 106 ILE A CA 1
ATOM 787 C C . ILE A 1 106 ? 14.366 13.520 -6.391 1.00 95.31 106 ILE A C 1
ATOM 789 O O . ILE A 1 106 ? 14.655 13.484 -7.582 1.00 95.31 106 ILE A O 1
ATOM 793 N N . ASN A 1 107 ? 15.028 14.305 -5.544 1.00 97.19 107 ASN A N 1
ATOM 794 C CA . ASN A 1 107 ? 16.034 15.264 -6.000 1.00 97.19 107 ASN A CA 1
ATOM 795 C C . ASN A 1 107 ? 17.363 14.614 -6.404 1.00 97.19 107 ASN A C 1
ATOM 797 O O . ASN A 1 107 ? 18.090 15.172 -7.219 1.00 97.19 107 ASN A O 1
ATOM 801 N N . THR A 1 108 ? 17.714 13.467 -5.816 1.00 97.25 108 THR A N 1
ATOM 802 C CA . THR A 1 108 ? 19.074 12.909 -5.936 1.00 97.25 108 THR A CA 1
ATOM 803 C C . THR A 1 108 ? 19.153 11.596 -6.703 1.00 97.25 108 THR A C 1
ATOM 805 O O . THR A 1 108 ? 20.243 11.217 -7.128 1.00 97.25 108 THR A O 1
ATOM 808 N N . LYS A 1 109 ? 18.039 10.872 -6.871 1.00 95.94 109 LYS A N 1
ATOM 809 C CA . LYS A 1 109 ? 18.034 9.497 -7.403 1.00 95.94 109 LYS A CA 1
ATOM 810 C C . LYS A 1 109 ? 17.354 9.327 -8.752 1.00 95.94 109 LYS A C 1
ATOM 812 O O . LYS A 1 109 ? 17.440 8.241 -9.316 1.00 95.94 109 LYS A O 1
ATOM 817 N N . VAL A 1 110 ? 16.725 10.366 -9.297 1.00 95.56 110 VAL A N 1
ATOM 818 C CA . VAL A 1 110 ? 15.967 10.268 -10.557 1.00 95.56 110 VAL A CA 1
ATOM 819 C C . VAL A 1 110 ? 16.826 9.773 -11.721 1.00 95.56 110 VAL A C 1
ATOM 821 O O . VAL A 1 110 ? 16.386 8.881 -12.442 1.00 95.56 110 VAL A O 1
ATOM 824 N N . ASP A 1 111 ? 18.051 10.272 -11.883 1.00 95.94 111 ASP A N 1
ATOM 825 C CA . ASP A 1 111 ? 18.916 9.850 -12.995 1.00 95.94 111 ASP A CA 1
ATOM 826 C C . ASP A 1 111 ? 19.390 8.396 -12.851 1.00 95.94 111 ASP A C 1
ATOM 828 O O . ASP A 1 111 ? 19.424 7.648 -13.827 1.00 95.94 111 ASP A O 1
ATOM 832 N N . GLU A 1 112 ? 19.691 7.965 -11.622 1.00 95.00 112 GLU A N 1
ATOM 833 C CA . GLU A 1 112 ? 20.045 6.575 -11.313 1.00 95.00 112 GLU A CA 1
ATOM 834 C C . GLU A 1 112 ? 18.867 5.631 -11.610 1.00 95.00 112 GLU A C 1
ATOM 836 O O . GLU A 1 112 ? 19.041 4.604 -12.264 1.00 95.00 112 GLU A O 1
ATOM 841 N N . ILE A 1 113 ? 17.655 6.008 -11.188 1.00 94.62 113 ILE A N 1
ATOM 842 C CA . ILE A 1 113 ? 16.425 5.247 -11.445 1.00 94.62 113 ILE A CA 1
ATOM 843 C C . ILE A 1 113 ? 16.123 5.192 -12.945 1.00 94.62 113 ILE A C 1
ATOM 845 O O . ILE A 1 113 ? 15.766 4.126 -13.444 1.00 94.62 113 ILE A O 1
ATOM 849 N N . ARG A 1 114 ? 16.299 6.304 -13.675 1.00 95.25 114 ARG A N 1
ATOM 850 C CA . ARG A 1 114 ? 16.099 6.351 -15.132 1.00 95.25 114 ARG A CA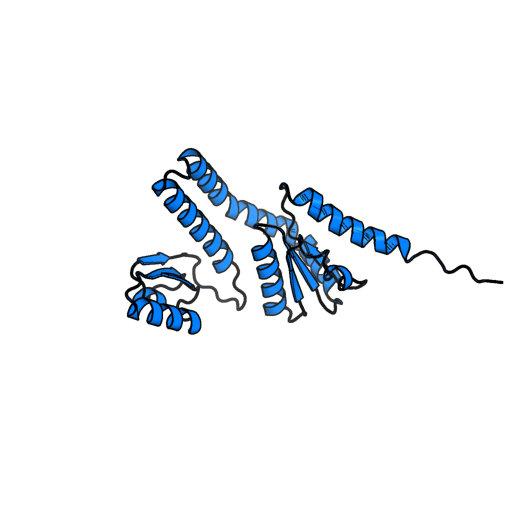 1
ATOM 851 C C . ARG A 1 114 ? 17.017 5.364 -15.841 1.00 95.25 114 ARG A C 1
ATOM 853 O O . ARG A 1 114 ? 16.541 4.566 -16.637 1.00 95.25 114 ARG A O 1
ATOM 860 N N . ARG A 1 115 ? 18.301 5.352 -15.487 1.00 94.62 115 ARG A N 1
ATOM 861 C CA . ARG A 1 115 ? 19.259 4.403 -16.058 1.00 94.62 115 ARG A CA 1
ATOM 862 C C . ARG A 1 115 ? 18.873 2.947 -15.768 1.00 94.62 115 ARG A C 1
ATOM 864 O O . ARG A 1 115 ? 18.965 2.103 -16.649 1.00 94.62 115 ARG A O 1
ATOM 871 N N . ILE A 1 116 ? 18.428 2.637 -14.547 1.00 91.81 116 ILE A N 1
ATOM 872 C CA . ILE A 1 116 ? 17.954 1.283 -14.208 1.00 91.81 116 ILE A CA 1
ATOM 873 C C . ILE A 1 116 ? 16.728 0.911 -15.052 1.00 91.81 116 ILE A C 1
ATOM 875 O O . ILE A 1 116 ? 16.625 -0.230 -15.498 1.00 91.81 116 ILE A O 1
ATOM 879 N N . ALA A 1 117 ? 15.812 1.856 -15.279 1.00 92.56 117 ALA A N 1
ATOM 880 C CA . ALA A 1 117 ? 14.646 1.639 -16.129 1.00 92.56 117 ALA A CA 1
ATOM 881 C C . ALA A 1 117 ? 15.053 1.352 -17.585 1.00 92.56 117 ALA A C 1
ATOM 883 O O . ALA A 1 117 ? 14.552 0.394 -18.163 1.00 92.56 117 ALA A O 1
ATOM 884 N N . GLU A 1 118 ? 16.015 2.097 -18.138 1.00 91.94 118 GLU A N 1
ATOM 885 C CA . GLU A 1 118 ? 16.584 1.850 -19.474 1.00 91.94 118 GLU A CA 1
ATOM 886 C C . GLU A 1 118 ? 17.248 0.464 -19.573 1.00 91.94 118 GLU A C 1
ATOM 888 O O . GLU A 1 118 ? 17.045 -0.256 -20.548 1.00 91.94 118 GLU A O 1
ATOM 893 N N . GLU A 1 119 ? 17.979 0.031 -18.537 1.00 88.25 119 GLU A N 1
ATOM 894 C CA . GLU A 1 119 ? 18.564 -1.321 -18.467 1.00 88.25 119 GLU A CA 1
ATOM 895 C C . GLU A 1 119 ? 17.491 -2.433 -18.436 1.00 88.25 119 GLU A C 1
ATOM 897 O O . GLU A 1 119 ? 17.781 -3.590 -18.749 1.00 88.25 119 GLU A O 1
ATOM 902 N N . CYS A 1 120 ? 16.257 -2.093 -18.060 1.00 89.12 120 CYS A N 1
ATOM 903 C CA . CYS A 1 120 ? 15.131 -3.010 -17.922 1.00 89.12 120 CYS A CA 1
ATOM 904 C C . CYS A 1 120 ? 14.151 -2.968 -19.111 1.00 89.12 120 CYS A C 1
ATOM 906 O O . CYS A 1 120 ? 13.259 -3.811 -19.167 1.00 89.12 120 CYS A O 1
ATOM 908 N N . ASP A 1 121 ? 14.312 -2.038 -20.057 1.00 86.50 121 ASP A N 1
ATOM 909 C CA . ASP A 1 121 ? 13.374 -1.791 -21.167 1.00 86.50 121 ASP A CA 1
ATOM 910 C C . ASP A 1 121 ? 13.213 -2.999 -22.108 1.00 86.50 121 ASP A C 1
ATOM 912 O O . ASP A 1 121 ? 12.129 -3.307 -22.592 1.00 86.50 121 ASP A O 1
ATOM 916 N N . THR A 1 122 ? 14.293 -3.757 -22.304 1.00 85.12 122 THR A N 1
ATOM 917 C CA . THR A 1 122 ? 14.298 -4.954 -23.165 1.00 85.12 122 THR A CA 1
ATOM 918 C C . THR A 1 122 ? 13.879 -6.237 -22.442 1.00 85.12 122 THR A C 1
ATOM 920 O O . THR A 1 122 ? 13.882 -7.317 -23.037 1.00 85.12 122 THR A O 1
ATOM 923 N N . ALA A 1 123 ? 13.531 -6.157 -21.154 1.00 87.00 123 ALA A N 1
ATOM 924 C CA . ALA A 1 123 ? 13.193 -7.331 -20.367 1.00 87.00 123 ALA A CA 1
ATOM 925 C C . ALA A 1 123 ? 11.796 -7.858 -20.713 1.00 87.00 123 ALA A C 1
ATOM 927 O O . ALA A 1 123 ? 10.799 -7.146 -20.624 1.00 87.00 123 ALA A O 1
ATOM 928 N N . SER A 1 124 ? 11.700 -9.157 -21.006 1.00 87.56 124 SER A N 1
ATOM 929 C CA . SER A 1 124 ? 10.409 -9.817 -21.242 1.00 87.56 124 SER A CA 1
ATOM 930 C C . SER A 1 124 ? 9.559 -9.939 -19.973 1.00 87.56 124 SER A C 1
ATOM 932 O O . SER A 1 124 ? 8.353 -10.160 -20.051 1.00 87.56 124 SER A O 1
ATOM 934 N N . SER A 1 125 ? 10.190 -9.863 -18.799 1.00 90.19 125 SER A N 1
ATOM 935 C CA . SER A 1 125 ? 9.523 -9.814 -17.503 1.00 90.19 125 SER A CA 1
ATOM 936 C C . SER A 1 125 ? 10.485 -9.329 -16.418 1.00 90.19 125 SER A C 1
ATOM 938 O O . SER A 1 125 ? 11.686 -9.587 -16.488 1.00 90.19 125 SER A O 1
ATOM 940 N N . ILE A 1 126 ? 9.948 -8.689 -15.377 1.00 92.56 126 ILE A N 1
ATOM 941 C CA . ILE A 1 126 ? 10.714 -8.160 -14.236 1.00 92.56 126 ILE A CA 1
ATOM 942 C C . ILE A 1 126 ? 10.229 -8.792 -12.927 1.00 92.56 126 ILE A C 1
ATOM 944 O O . ILE A 1 126 ? 9.036 -9.003 -12.718 1.00 92.56 126 ILE A O 1
ATOM 948 N N . CYS A 1 127 ? 11.146 -9.095 -12.012 1.00 92.81 127 CYS A N 1
ATOM 949 C CA . CYS A 1 127 ? 10.808 -9.649 -10.705 1.00 92.81 127 CYS A CA 1
ATOM 950 C C . CYS A 1 127 ? 11.102 -8.681 -9.563 1.00 92.81 127 CYS A C 1
ATOM 952 O O . CYS A 1 127 ? 12.208 -8.168 -9.439 1.00 92.81 127 CYS A O 1
ATOM 954 N N . PHE A 1 128 ? 10.143 -8.528 -8.655 1.00 94.00 128 PHE A N 1
ATOM 955 C CA . PHE A 1 128 ? 10.283 -7.791 -7.407 1.00 94.00 128 PHE A CA 1
ATOM 956 C C . PHE A 1 128 ? 10.397 -8.753 -6.227 1.00 94.00 128 PHE A C 1
ATOM 958 O O . PHE A 1 128 ? 9.570 -9.643 -6.033 1.00 94.00 128 PHE A O 1
ATOM 965 N N . LEU A 1 129 ? 11.416 -8.571 -5.400 1.00 92.81 129 LEU A N 1
ATOM 966 C CA . LEU A 1 129 ? 11.622 -9.358 -4.193 1.00 92.81 129 LEU A CA 1
ATOM 967 C C . LEU A 1 129 ? 11.611 -8.450 -2.969 1.00 92.81 129 LEU A C 1
ATOM 969 O O . LEU A 1 129 ? 12.215 -7.381 -2.958 1.00 92.81 129 LEU A O 1
ATOM 973 N N . GLY A 1 130 ? 10.947 -8.906 -1.915 1.00 92.00 130 GLY A N 1
ATOM 974 C CA . GLY A 1 130 ? 10.956 -8.262 -0.605 1.00 92.00 130 GLY A CA 1
ATOM 975 C C . GLY A 1 130 ? 11.032 -9.308 0.497 1.00 92.00 130 GLY A C 1
ATOM 976 O O . GLY A 1 130 ? 10.777 -10.493 0.265 1.00 92.00 130 GLY A O 1
ATOM 977 N N . ARG A 1 131 ? 11.390 -8.897 1.713 1.00 89.81 131 ARG A N 1
ATOM 978 C CA . ARG A 1 131 ? 11.437 -9.792 2.876 1.00 89.81 131 ARG A CA 1
ATOM 979 C C . ARG A 1 131 ? 10.759 -9.169 4.087 1.00 89.81 131 ARG A C 1
ATOM 981 O O . ARG A 1 131 ? 10.916 -7.980 4.338 1.00 89.81 131 ARG A O 1
ATOM 988 N N . GLY A 1 132 ? 10.036 -9.996 4.844 1.00 89.12 132 GLY A N 1
ATOM 989 C CA . GLY A 1 132 ? 9.325 -9.556 6.042 1.00 89.12 132 GLY A CA 1
ATOM 990 C C . GLY A 1 132 ? 8.344 -8.433 5.714 1.00 89.12 132 GLY A C 1
ATOM 991 O O . GLY A 1 132 ? 7.571 -8.542 4.762 1.00 89.12 132 GLY A O 1
ATOM 992 N N . ILE A 1 133 ? 8.440 -7.331 6.455 1.00 90.19 133 ILE A N 1
ATOM 993 C CA . ILE A 1 133 ? 7.596 -6.141 6.277 1.00 90.19 133 ILE A CA 1
ATOM 994 C C . ILE A 1 133 ? 7.765 -5.457 4.911 1.00 90.19 133 ILE A C 1
ATOM 996 O O . ILE A 1 133 ? 6.925 -4.651 4.532 1.00 90.19 133 ILE A O 1
ATOM 1000 N N . ASN A 1 134 ? 8.814 -5.800 4.155 1.00 92.06 134 ASN A N 1
ATOM 1001 C CA . ASN A 1 134 ? 9.096 -5.227 2.838 1.00 92.06 134 ASN A CA 1
ATOM 1002 C C . ASN A 1 134 ? 8.458 -6.013 1.680 1.00 92.06 134 ASN A C 1
ATOM 1004 O O . ASN A 1 134 ? 8.540 -5.582 0.531 1.00 92.06 134 ASN A O 1
ATOM 1008 N N . VAL A 1 135 ? 7.837 -7.173 1.941 1.00 93.31 135 VAL A N 1
ATOM 1009 C CA . VAL A 1 135 ? 7.114 -7.936 0.902 1.00 93.31 135 VAL A CA 1
ATOM 1010 C C . VAL A 1 135 ? 5.966 -7.115 0.293 1.00 93.31 135 VAL A C 1
ATOM 1012 O O . VAL A 1 135 ? 5.906 -7.047 -0.935 1.00 93.31 135 VAL A O 1
ATOM 1015 N N . PRO A 1 136 ? 5.099 -6.439 1.078 1.00 94.25 136 PRO A N 1
ATOM 1016 C CA . PRO A 1 136 ? 4.077 -5.547 0.528 1.00 94.25 136 PRO A CA 1
ATOM 1017 C C . PRO A 1 136 ? 4.652 -4.437 -0.359 1.00 94.25 136 PRO A C 1
ATOM 1019 O O . PRO A 1 136 ? 4.094 -4.158 -1.413 1.00 94.25 136 PRO A O 1
ATOM 1022 N N . THR A 1 137 ? 5.804 -3.863 -0.002 1.00 94.62 137 THR A N 1
ATOM 1023 C CA . THR A 1 137 ? 6.482 -2.848 -0.826 1.00 94.62 137 THR A CA 1
ATOM 1024 C C . THR A 1 137 ? 6.921 -3.409 -2.180 1.00 94.62 137 THR A C 1
ATOM 1026 O O . THR A 1 137 ? 6.771 -2.748 -3.203 1.00 94.62 137 THR A O 1
ATOM 1029 N N . ALA A 1 138 ? 7.431 -4.644 -2.215 1.00 95.31 138 ALA A N 1
ATOM 1030 C CA . ALA A 1 138 ? 7.785 -5.314 -3.467 1.00 95.31 138 ALA A CA 1
ATOM 1031 C C . ALA A 1 138 ? 6.546 -5.618 -4.332 1.00 95.31 138 ALA A C 1
ATOM 1033 O O . ALA A 1 138 ? 6.587 -5.455 -5.552 1.00 95.31 138 ALA A O 1
ATOM 1034 N N . LEU A 1 139 ? 5.437 -6.026 -3.705 1.00 96.12 139 LEU A N 1
ATOM 1035 C CA . LEU A 1 139 ? 4.156 -6.244 -4.385 1.00 96.12 139 LEU A CA 1
ATOM 1036 C C . LEU A 1 139 ? 3.607 -4.953 -5.000 1.00 96.12 139 LEU A C 1
ATOM 1038 O O . LEU A 1 139 ? 3.133 -4.990 -6.137 1.00 96.12 139 LEU A O 1
ATOM 1042 N N . GLU A 1 140 ? 3.715 -3.835 -4.280 1.00 96.12 140 GLU A N 1
ATOM 1043 C CA . GLU A 1 140 ? 3.308 -2.517 -4.769 1.00 96.12 140 GLU A CA 1
ATOM 1044 C C . GLU A 1 140 ? 4.194 -2.056 -5.931 1.00 96.12 140 GLU A C 1
ATOM 1046 O O . GLU A 1 140 ? 3.679 -1.643 -6.964 1.00 96.12 140 GLU A O 1
ATOM 1051 N N . GLY A 1 141 ? 5.521 -2.206 -5.821 1.00 95.50 141 GLY A N 1
ATOM 1052 C CA . GLY A 1 141 ? 6.449 -1.873 -6.909 1.00 95.50 141 GLY A CA 1
ATOM 1053 C C . GLY A 1 141 ? 6.137 -2.634 -8.201 1.00 95.50 141 GLY A C 1
ATOM 1054 O O . GLY A 1 141 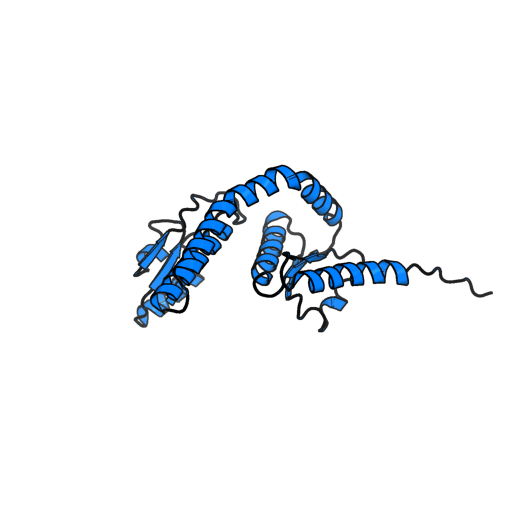? 6.056 -2.034 -9.274 1.00 95.50 141 GLY A O 1
ATOM 1055 N N . ARG A 1 142 ? 5.859 -3.941 -8.090 1.00 95.69 142 ARG A N 1
ATOM 1056 C CA . ARG A 1 142 ? 5.376 -4.757 -9.214 1.00 95.69 142 ARG A CA 1
ATOM 1057 C C . ARG A 1 142 ? 4.057 -4.229 -9.775 1.00 95.69 142 ARG A C 1
ATOM 1059 O O . ARG A 1 142 ? 3.907 -4.167 -10.991 1.00 95.69 142 ARG A O 1
ATOM 1066 N N . LEU A 1 143 ? 3.097 -3.893 -8.911 1.00 96.00 143 LEU A N 1
ATOM 1067 C CA . LEU A 1 143 ? 1.796 -3.380 -9.343 1.00 96.00 143 LEU A CA 1
ATOM 1068 C C . LEU A 1 143 ? 1.954 -2.082 -10.146 1.00 96.00 143 LEU A C 1
ATOM 1070 O O . LEU A 1 143 ? 1.398 -1.991 -11.234 1.00 96.00 143 LEU A O 1
ATOM 1074 N N . LYS A 1 144 ? 2.773 -1.129 -9.678 1.00 95.69 144 LYS A N 1
ATOM 1075 C CA . LYS A 1 144 ? 3.013 0.128 -10.407 1.00 95.69 144 LYS A CA 1
ATOM 1076 C C . LYS A 1 144 ? 3.637 -0.084 -11.775 1.00 95.69 144 LYS A C 1
ATOM 1078 O O . LYS A 1 144 ? 3.258 0.595 -12.724 1.00 95.69 144 LYS A O 1
ATOM 1083 N N . LEU A 1 145 ? 4.575 -1.024 -11.879 1.00 93.81 145 LEU A N 1
ATOM 1084 C CA . LEU A 1 145 ? 5.173 -1.366 -13.163 1.00 93.81 145 LEU A CA 1
ATOM 1085 C C . LEU A 1 145 ? 4.107 -1.908 -14.131 1.00 93.81 145 LEU A C 1
ATOM 1087 O O . LEU A 1 145 ? 3.983 -1.408 -15.243 1.00 93.81 145 LEU A O 1
ATOM 1091 N N . LEU A 1 146 ? 3.278 -2.854 -13.678 1.00 93.31 146 LEU A N 1
ATOM 1092 C CA . LEU A 1 146 ? 2.188 -3.414 -14.486 1.00 93.31 146 LEU A CA 1
ATOM 1093 C C . LEU A 1 146 ? 1.169 -2.354 -14.929 1.00 93.31 146 LEU A C 1
ATOM 1095 O O . LEU A 1 146 ? 0.727 -2.383 -16.074 1.00 93.31 146 LEU A O 1
ATOM 1099 N N . GLU A 1 147 ? 0.801 -1.428 -14.040 1.00 93.31 147 GLU A N 1
ATOM 1100 C CA . GLU A 1 147 ? -0.189 -0.375 -14.313 1.00 93.31 147 GLU A CA 1
ATOM 1101 C C . GLU A 1 147 ? 0.292 0.653 -15.347 1.00 93.31 147 GLU A C 1
ATOM 1103 O O . GLU A 1 147 ? -0.528 1.184 -16.095 1.00 93.31 147 GLU A O 1
ATOM 1108 N N . LEU A 1 148 ? 1.595 0.960 -15.369 1.00 92.25 148 LEU A N 1
ATOM 1109 C CA . LEU A 1 148 ? 2.140 2.087 -16.134 1.00 92.25 148 LEU A CA 1
ATOM 1110 C C . LEU A 1 148 ? 2.903 1.682 -17.396 1.00 92.25 148 LEU A C 1
ATOM 1112 O O . LEU A 1 148 ? 2.866 2.425 -18.372 1.00 92.25 148 LEU A O 1
ATOM 1116 N N . SER A 1 149 ? 3.613 0.551 -17.385 1.00 91.31 149 SER A N 1
ATOM 1117 C CA . SER A 1 149 ? 4.424 0.115 -18.532 1.00 91.31 149 SER A CA 1
ATOM 1118 C C . SER A 1 149 ? 3.869 -1.111 -19.247 1.00 91.31 149 SER A C 1
ATOM 1120 O O . SER A 1 149 ? 4.345 -1.439 -20.330 1.00 91.31 149 SER A O 1
ATOM 1122 N N . TYR A 1 150 ? 2.899 -1.810 -18.647 1.00 89.62 150 TYR A N 1
ATOM 1123 C CA . TYR A 1 150 ? 2.376 -3.097 -19.125 1.00 89.62 150 TYR A CA 1
ATOM 1124 C C . TYR A 1 150 ? 3.435 -4.206 -19.258 1.00 89.62 150 TYR A C 1
ATOM 1126 O O . TYR A 1 150 ? 3.143 -5.279 -19.789 1.00 89.62 150 TYR A O 1
ATOM 1134 N N . VAL A 1 151 ? 4.651 -3.985 -18.743 1.00 90.81 151 VAL A N 1
ATOM 1135 C CA . VAL A 1 151 ? 5.711 -4.994 -18.727 1.00 90.81 151 VAL A CA 1
ATOM 1136 C C . VAL A 1 151 ? 5.309 -6.096 -17.749 1.00 90.81 151 VAL A C 1
ATOM 1138 O O . VAL A 1 151 ? 5.036 -5.791 -16.582 1.00 90.81 151 VAL A O 1
ATOM 1141 N N . PRO A 1 152 ? 5.294 -7.375 -18.172 1.00 92.56 152 PRO A N 1
ATOM 1142 C CA . PRO A 1 152 ? 5.007 -8.482 -17.275 1.00 92.56 152 PRO A CA 1
ATOM 1143 C C . PRO A 1 152 ? 5.907 -8.432 -16.044 1.00 92.56 152 PRO A C 1
ATOM 1145 O O . PRO A 1 152 ? 7.128 -8.300 -16.137 1.00 92.56 152 PRO A O 1
ATOM 1148 N N . ALA A 1 153 ? 5.301 -8.526 -14.866 1.00 93.12 153 ALA A N 1
ATOM 1149 C CA . ALA A 1 153 ? 6.045 -8.439 -13.629 1.00 93.12 153 ALA A CA 1
ATOM 1150 C C . ALA A 1 153 ? 5.509 -9.404 -12.582 1.00 93.12 153 ALA A C 1
ATOM 1152 O O . ALA A 1 153 ? 4.301 -9.582 -12.412 1.00 93.12 153 ALA A O 1
ATOM 1153 N N . ILE A 1 154 ? 6.431 -9.995 -11.832 1.00 92.50 154 ILE A N 1
ATOM 1154 C CA . ILE A 1 154 ? 6.129 -10.895 -10.722 1.00 92.50 154 ILE A CA 1
ATOM 1155 C C . ILE A 1 154 ? 6.715 -10.339 -9.432 1.00 92.50 154 ILE A C 1
ATOM 1157 O O . ILE A 1 154 ? 7.701 -9.610 -9.446 1.00 92.50 154 ILE A O 1
ATOM 1161 N N . ALA A 1 155 ? 6.098 -10.667 -8.304 1.00 92.75 155 ALA A N 1
ATOM 1162 C CA . ALA A 1 155 ? 6.605 -10.305 -6.991 1.00 92.75 155 ALA A CA 1
ATOM 1163 C C . ALA A 1 155 ?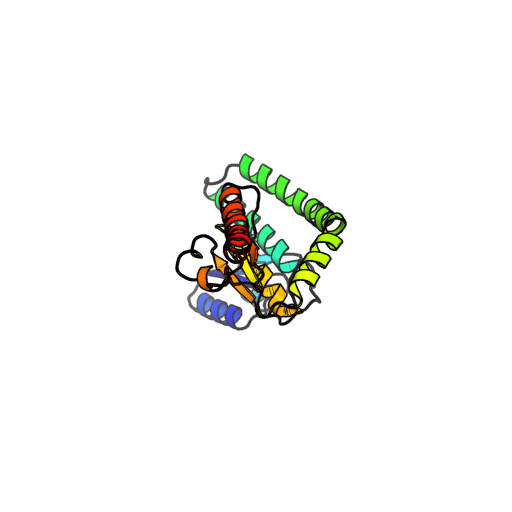 6.540 -11.523 -6.088 1.00 92.75 155 ALA A C 1
ATOM 1165 O O . ALA A 1 155 ? 5.543 -12.249 -6.106 1.00 92.75 155 ALA A O 1
ATOM 1166 N N . TYR A 1 156 ? 7.601 -11.754 -5.320 1.00 90.06 156 TYR A N 1
ATOM 1167 C CA . TYR A 1 156 ? 7.716 -12.960 -4.511 1.00 90.06 156 TYR A CA 1
ATOM 1168 C C . TYR A 1 156 ? 8.441 -12.700 -3.186 1.00 90.06 156 TYR A C 1
ATOM 1170 O O . TYR A 1 156 ? 9.381 -11.897 -3.138 1.00 90.06 156 TYR A O 1
ATOM 1178 N N . PRO A 1 157 ? 8.053 -13.377 -2.090 1.00 90.88 157 PRO A N 1
ATOM 1179 C CA . PRO A 1 157 ? 8.815 -13.324 -0.853 1.00 90.88 157 PRO A CA 1
ATOM 1180 C C . PRO A 1 157 ? 10.231 -13.869 -1.068 1.00 90.88 157 PRO A C 1
ATOM 1182 O O . PRO A 1 157 ? 10.434 -15.024 -1.439 1.00 90.88 157 PRO A O 1
ATOM 1185 N N . ALA A 1 158 ? 11.244 -13.061 -0.770 1.00 87.25 158 ALA A N 1
ATOM 1186 C CA . ALA A 1 158 ? 12.644 -13.434 -0.955 1.00 87.25 158 ALA A CA 1
ATOM 1187 C C . ALA A 1 158 ? 13.075 -14.646 -0.110 1.00 87.25 158 ALA A C 1
ATOM 1189 O O . ALA A 1 158 ? 14.031 -15.333 -0.462 1.00 87.25 158 ALA A O 1
ATOM 1190 N N . GLY A 1 159 ? 12.411 -14.891 1.026 1.00 81.06 159 GLY A N 1
ATOM 1191 C CA . GLY A 1 159 ? 12.670 -16.061 1.873 1.00 81.06 159 GLY A CA 1
ATOM 1192 C C . GLY A 1 159 ? 12.302 -17.379 1.190 1.00 81.06 159 GLY A C 1
ATOM 1193 O O . GLY A 1 159 ? 13.044 -18.347 1.314 1.00 81.06 159 GLY A O 1
ATOM 1194 N N . GLU A 1 160 ? 11.235 -17.359 0.394 1.00 80.62 160 GLU A N 1
ATOM 1195 C CA . GLU A 1 160 ? 10.675 -18.534 -0.276 1.00 80.62 160 GLU A CA 1
ATOM 1196 C C . GLU A 1 160 ? 11.298 -18.778 -1.653 1.00 80.62 160 GLU A C 1
ATOM 1198 O O . GLU A 1 160 ? 11.094 -19.822 -2.269 1.00 80.62 160 GLU A O 1
ATOM 1203 N N . SER A 1 161 ? 12.090 -17.829 -2.162 1.00 75.69 161 SER A N 1
ATOM 1204 C CA . SER A 1 161 ? 12.556 -17.884 -3.548 1.00 75.69 161 SER A CA 1
ATOM 1205 C C . SER A 1 161 ? 13.441 -19.099 -3.851 1.00 75.69 161 SER A C 1
ATOM 1207 O O . SER A 1 161 ? 13.505 -19.550 -4.992 1.00 75.69 161 SER A O 1
ATOM 1209 N N . LYS A 1 162 ? 14.090 -19.683 -2.836 1.00 73.75 162 LYS A N 1
ATOM 1210 C CA . LYS A 1 162 ? 14.916 -20.892 -2.984 1.00 73.75 162 LYS A CA 1
ATOM 1211 C C . LYS A 1 162 ? 14.102 -22.154 -3.291 1.00 73.75 162 LYS A C 1
ATOM 1213 O O . LYS A 1 162 ? 14.677 -23.109 -3.803 1.00 73.75 162 LYS A O 1
ATOM 1218 N N . HIS A 1 163 ? 12.793 -22.158 -3.041 1.00 78.19 163 HIS A N 1
ATOM 1219 C CA . HIS A 1 163 ? 11.910 -23.314 -3.230 1.00 78.19 163 HIS A CA 1
ATOM 1220 C C . HIS A 1 163 ? 11.317 -23.387 -4.650 1.00 78.19 163 HIS A C 1
ATOM 1222 O O . HIS A 1 163 ? 10.140 -23.669 -4.834 1.00 78.19 163 HIS A O 1
ATOM 1228 N N . GLY A 1 164 ? 12.142 -23.122 -5.668 1.00 71.06 164 GLY A N 1
ATOM 1229 C CA . GLY A 1 164 ? 11.785 -23.266 -7.087 1.00 71.06 164 GLY A CA 1
ATOM 1230 C C . GLY A 1 164 ? 11.696 -21.949 -7.856 1.00 71.06 164 GLY A C 1
ATOM 1231 O O . GLY A 1 164 ? 12.094 -21.902 -9.015 1.00 71.06 164 GLY A O 1
ATOM 1232 N N . PHE A 1 165 ? 11.298 -20.849 -7.213 1.00 78.69 165 PHE A N 1
ATOM 1233 C CA . PHE A 1 165 ? 11.187 -19.544 -7.879 1.00 78.69 165 PHE A CA 1
ATOM 1234 C C . PHE A 1 165 ? 12.527 -19.045 -8.449 1.00 78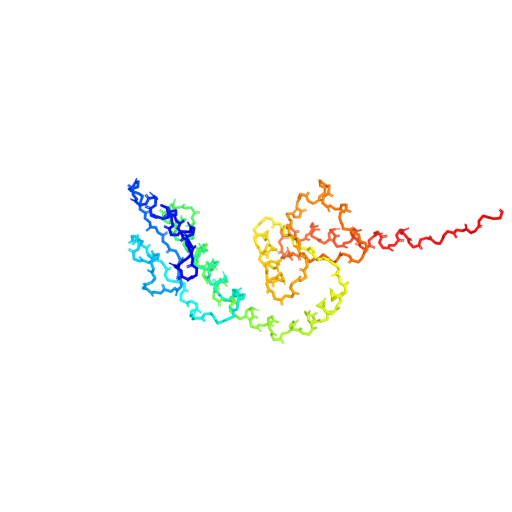.69 165 PHE A C 1
ATOM 1236 O O . PHE A 1 165 ? 12.573 -18.420 -9.503 1.00 78.69 165 PHE A O 1
ATOM 1243 N N . ILE A 1 166 ? 13.645 -19.377 -7.797 1.00 77.00 166 ILE A N 1
ATOM 1244 C CA . ILE A 1 166 ? 14.993 -19.030 -8.262 1.00 77.00 166 ILE A CA 1
ATOM 1245 C C . ILE A 1 166 ? 15.353 -19.664 -9.613 1.00 77.00 166 ILE A C 1
ATOM 1247 O O . ILE A 1 166 ? 16.276 -19.189 -10.270 1.00 77.00 166 ILE A O 1
ATOM 1251 N N . ALA A 1 167 ? 14.646 -20.717 -10.039 1.00 79.31 167 ALA A N 1
ATOM 1252 C CA . ALA A 1 167 ? 14.830 -21.317 -11.358 1.00 79.31 167 ALA A CA 1
ATOM 1253 C C . ALA A 1 167 ? 14.301 -20.422 -12.491 1.00 79.31 167 ALA A C 1
ATOM 1255 O O . ALA A 1 167 ? 14.784 -20.531 -13.610 1.00 79.31 167 ALA A O 1
ATOM 1256 N N . LEU A 1 168 ? 13.362 -19.512 -12.198 1.00 74.44 168 LEU A N 1
ATOM 1257 C CA . LEU A 1 168 ? 12.838 -18.540 -13.166 1.00 74.44 168 LEU A CA 1
ATOM 1258 C C . LEU A 1 168 ? 13.814 -17.384 -13.423 1.00 74.44 168 LEU A C 1
ATOM 1260 O O . LEU A 1 168 ? 13.686 -16.669 -14.413 1.00 74.44 168 LEU A O 1
ATOM 1264 N N . ILE A 1 169 ? 14.786 -17.183 -12.529 1.00 78.75 169 ILE A N 1
ATOM 1265 C CA . ILE A 1 169 ? 15.761 -16.101 -12.639 1.00 78.75 169 ILE A CA 1
ATOM 1266 C C . ILE A 1 169 ? 16.895 -16.561 -13.559 1.00 78.75 169 ILE A C 1
ATOM 1268 O O . ILE A 1 169 ? 17.871 -17.178 -13.120 1.00 78.75 169 ILE A O 1
ATOM 1272 N N . GLN A 1 170 ? 16.737 -16.248 -14.841 1.00 77.44 170 GLN A N 1
ATOM 1273 C CA . GLN A 1 170 ? 17.698 -16.515 -15.907 1.00 77.44 170 GLN A CA 1
ATOM 1274 C C . GLN A 1 170 ? 18.331 -15.224 -16.444 1.00 77.44 170 GLN A C 1
ATOM 1276 O O . GLN A 1 170 ? 18.007 -14.114 -16.014 1.00 77.44 170 GLN A O 1
ATOM 1281 N N . GLU A 1 171 ? 19.278 -15.362 -17.369 1.00 76.69 171 GLU A N 1
ATOM 1282 C CA . GLU A 1 171 ? 19.850 -14.210 -18.060 1.00 76.69 171 GLU A CA 1
ATOM 1283 C C . GLU A 1 171 ? 18.756 -13.430 -18.809 1.00 76.69 171 GLU A C 1
ATOM 1285 O O . GLU A 1 171 ? 17.832 -14.018 -19.365 1.00 76.69 171 GLU A O 1
ATOM 1290 N N . GLY A 1 172 ? 18.815 -12.097 -18.754 1.00 77.81 172 GLY A N 1
ATOM 1291 C CA . GLY A 1 172 ? 17.764 -11.233 -19.306 1.00 77.81 172 GLY A CA 1
ATOM 1292 C C . GLY A 1 172 ? 16.512 -11.074 -18.432 1.00 77.81 172 GLY A C 1
ATOM 1293 O O . GLY A 1 172 ? 15.557 -10.452 -18.881 1.00 77.81 172 GLY A O 1
ATOM 1294 N N . PHE A 1 173 ? 16.505 -11.587 -17.193 1.00 84.69 173 PHE A N 1
ATOM 1295 C CA . PHE A 1 173 ? 15.390 -11.445 -16.248 1.00 84.69 173 PHE A CA 1
ATOM 1296 C C . PHE A 1 173 ? 15.769 -10.538 -15.057 1.00 84.69 173 PHE A C 1
ATOM 1298 O O . PHE A 1 173 ? 16.370 -11.014 -14.083 1.00 84.69 173 PHE A O 1
ATOM 1305 N N . PRO A 1 174 ? 15.483 -9.219 -15.109 1.00 90.69 174 PRO A N 1
ATOM 1306 C CA . PRO A 1 174 ? 15.849 -8.291 -14.047 1.00 90.69 174 PRO A CA 1
ATOM 1307 C C . PRO A 1 174 ? 15.144 -8.602 -12.729 1.00 90.69 174 PRO A C 1
ATOM 1309 O O . PRO A 1 174 ? 13.963 -8.952 -12.685 1.00 90.69 174 PRO A O 1
ATOM 1312 N N . VAL A 1 175 ? 15.881 -8.422 -11.633 1.00 91.12 175 VAL A N 1
ATOM 1313 C CA . VAL A 1 175 ? 15.375 -8.612 -10.273 1.00 91.12 175 VAL A CA 1
ATOM 1314 C C . VAL A 1 175 ? 15.612 -7.342 -9.466 1.00 91.12 175 VAL A C 1
ATOM 1316 O O . VAL A 1 175 ? 16.756 -6.974 -9.202 1.00 91.12 175 VAL A O 1
ATOM 1319 N N . ILE A 1 176 ? 14.527 -6.705 -9.038 1.00 92.00 176 ILE A N 1
ATOM 1320 C CA . ILE A 1 176 ? 14.519 -5.552 -8.141 1.00 92.00 176 ILE A CA 1
ATOM 1321 C C . ILE A 1 176 ? 14.267 -6.062 -6.724 1.00 92.00 176 ILE A C 1
ATOM 1323 O O . ILE A 1 176 ? 13.270 -6.731 -6.459 1.00 92.00 176 ILE A O 1
ATOM 1327 N N . PHE A 1 177 ? 15.171 -5.759 -5.796 1.00 91.31 177 PHE A N 1
ATOM 1328 C CA . PHE A 1 177 ? 15.069 -6.213 -4.411 1.00 91.31 177 PHE A CA 1
ATOM 1329 C C . PHE A 1 177 ? 14.872 -5.025 -3.466 1.00 91.31 177 PHE A C 1
ATOM 1331 O O . PHE A 1 177 ? 15.713 -4.129 -3.405 1.00 91.31 177 PHE A O 1
ATOM 1338 N N . VAL A 1 178 ? 13.804 -5.050 -2.668 1.00 91.44 178 VAL A N 1
ATOM 1339 C CA . VAL A 1 178 ? 13.581 -4.093 -1.577 1.00 91.44 178 VAL A CA 1
ATOM 1340 C C . VAL A 1 178 ? 14.417 -4.524 -0.366 1.00 91.44 178 VAL A C 1
ATOM 1342 O O . VAL A 1 178 ? 14.008 -5.393 0.406 1.00 91.44 178 VAL A O 1
ATOM 1345 N N . ALA A 1 179 ? 15.621 -3.955 -0.244 1.00 86.88 179 ALA A N 1
ATOM 1346 C CA . ALA A 1 179 ? 16.611 -4.264 0.797 1.00 86.88 179 ALA A CA 1
ATOM 1347 C C . ALA A 1 179 ? 16.932 -3.020 1.644 1.00 86.88 179 ALA A C 1
ATOM 1349 O O . ALA A 1 179 ? 17.941 -2.355 1.389 1.00 86.88 179 ALA A O 1
ATOM 1350 N N . PRO A 1 180 ? 16.105 -2.675 2.644 1.00 82.94 180 PRO A N 1
ATOM 1351 C CA . PRO A 1 180 ? 16.512 -1.694 3.642 1.00 82.94 180 PRO A CA 1
ATOM 1352 C C . PRO A 1 180 ? 17.717 -2.203 4.447 1.00 82.94 180 PRO A C 1
ATOM 1354 O O . PRO A 1 180 ? 17.990 -3.404 4.499 1.00 82.94 180 PRO A O 1
ATOM 1357 N N . LYS A 1 181 ? 18.443 -1.273 5.080 1.00 75.50 181 LYS A N 1
ATOM 1358 C CA . LYS A 1 181 ? 19.564 -1.572 5.985 1.00 75.50 181 LYS A CA 1
ATOM 1359 C C . LYS A 1 181 ? 19.048 -2.081 7.331 1.00 75.50 181 LYS A C 1
ATOM 1361 O O . LYS A 1 181 ? 19.088 -1.372 8.332 1.00 75.50 181 LYS A O 1
ATOM 1366 N N . ASP A 1 182 ? 18.511 -3.289 7.328 1.00 72.00 182 ASP A N 1
ATOM 1367 C CA . ASP A 1 182 ? 18.038 -3.998 8.511 1.00 72.00 182 ASP A CA 1
ATOM 1368 C C . ASP A 1 182 ? 18.657 -5.407 8.574 1.00 72.00 182 ASP A C 1
ATOM 1370 O O . ASP A 1 182 ? 19.538 -5.772 7.787 1.00 72.00 182 ASP A O 1
ATOM 1374 N N . GLU A 1 183 ? 18.187 -6.243 9.499 1.00 63.06 183 GLU A N 1
ATOM 1375 C CA . GLU A 1 183 ? 18.636 -7.636 9.644 1.00 63.06 183 GLU A CA 1
ATOM 1376 C C . GLU A 1 183 ? 18.461 -8.483 8.363 1.00 63.06 183 GLU A C 1
ATOM 1378 O O . GLU A 1 183 ? 19.030 -9.575 8.231 1.00 63.06 183 GLU A O 1
ATOM 1383 N N . THR A 1 184 ? 17.676 -8.001 7.395 1.00 59.94 184 THR A N 1
ATOM 1384 C CA . THR A 1 184 ? 17.440 -8.643 6.102 1.00 59.94 184 THR A CA 1
ATOM 1385 C C . THR A 1 184 ? 18.406 -8.191 5.001 1.00 59.94 184 THR A C 1
ATOM 1387 O O . THR A 1 184 ? 18.533 -8.907 4.000 1.00 59.94 184 THR A O 1
ATOM 1390 N N . GLU A 1 185 ? 19.167 -7.105 5.200 1.00 60.97 185 GLU A N 1
ATOM 1391 C CA . GLU A 1 185 ? 20.094 -6.528 4.210 1.00 60.97 185 GLU A CA 1
ATOM 1392 C C . GLU A 1 185 ? 21.175 -7.528 3.775 1.00 60.97 185 GLU A C 1
ATOM 1394 O O . GLU A 1 185 ? 21.396 -7.764 2.582 1.00 60.97 185 GLU A O 1
ATOM 1399 N N . SER A 1 186 ? 21.832 -8.163 4.753 1.00 56.62 186 SER A N 1
ATOM 1400 C CA . SER A 1 186 ? 22.912 -9.135 4.524 1.00 56.62 186 SER A CA 1
ATOM 1401 C C . SER A 1 186 ? 22.457 -10.299 3.635 1.00 56.62 186 SER A C 1
ATOM 1403 O O . SER A 1 186 ? 23.206 -10.792 2.787 1.00 56.62 186 SER A O 1
ATOM 1405 N N . LYS A 1 187 ? 21.188 -10.694 3.770 1.00 56.31 187 LYS A N 1
ATOM 1406 C CA . LYS A 1 187 ? 20.573 -11.779 3.003 1.00 56.31 187 LYS A CA 1
ATOM 1407 C C . LYS A 1 187 ? 20.148 -11.303 1.610 1.00 56.31 187 LYS A C 1
ATOM 1409 O O . LYS A 1 187 ? 20.318 -12.061 0.660 1.00 56.31 187 LYS A O 1
ATOM 1414 N N . GLY A 1 188 ? 19.681 -10.060 1.461 1.00 55.88 188 GLY A N 1
ATOM 1415 C CA . GLY A 1 188 ? 19.402 -9.438 0.158 1.00 55.88 188 GLY A CA 1
ATOM 1416 C C . GLY A 1 188 ? 20.653 -9.301 -0.719 1.00 55.88 188 GLY A C 1
ATOM 1417 O O . GLY A 1 188 ? 20.643 -9.700 -1.885 1.00 55.88 188 GLY A O 1
ATOM 1418 N N . ARG A 1 189 ? 21.781 -8.855 -0.144 1.00 55.19 189 ARG A N 1
ATOM 1419 C CA . ARG A 1 189 ? 23.073 -8.775 -0.859 1.00 55.19 189 ARG A CA 1
ATOM 1420 C C . ARG A 1 189 ? 23.557 -10.138 -1.363 1.00 55.19 189 ARG A C 1
ATOM 1422 O O . ARG A 1 189 ? 24.119 -10.217 -2.454 1.00 55.19 189 ARG A O 1
ATOM 1429 N N . SER A 1 190 ? 23.306 -11.214 -0.614 1.00 49.81 190 SER A N 1
ATOM 1430 C CA . SER A 1 190 ? 23.640 -12.581 -1.040 1.00 49.81 190 SER A CA 1
ATOM 1431 C C . SER A 1 190 ? 22.882 -13.006 -2.308 1.00 49.81 190 SER A C 1
ATOM 1433 O O . SER A 1 190 ? 23.480 -13.643 -3.174 1.00 49.81 190 SER A O 1
ATOM 1435 N N . TYR A 1 191 ? 21.617 -12.594 -2.482 1.00 52.94 191 TYR A N 1
ATOM 1436 C CA . TYR A 1 191 ? 20.865 -12.842 -3.723 1.00 52.94 191 TYR A CA 1
ATOM 1437 C C . TYR A 1 191 ? 21.460 -12.089 -4.918 1.00 52.94 191 TYR A C 1
ATOM 1439 O O . TYR A 1 191 ? 21.662 -12.683 -5.978 1.00 52.94 191 TYR A O 1
ATOM 1447 N N . HIS A 1 192 ? 21.819 -10.814 -4.735 1.00 52.59 192 HIS A N 1
ATOM 1448 C CA . HIS A 1 192 ? 22.477 -10.017 -5.778 1.00 52.59 192 HIS A CA 1
ATOM 1449 C C . HIS A 1 192 ? 23.831 -10.613 -6.200 1.00 52.59 192 HIS A C 1
ATOM 1451 O O . HIS A 1 192 ? 24.128 -10.721 -7.392 1.00 52.59 192 HIS A O 1
ATOM 1457 N N . LEU A 1 193 ? 24.645 -11.059 -5.233 1.00 43.84 193 LEU A N 1
ATOM 1458 C CA . LEU A 1 193 ? 25.941 -11.690 -5.505 1.00 43.84 193 LEU A CA 1
ATOM 1459 C C . LEU A 1 193 ? 25.817 -13.074 -6.152 1.00 43.84 193 LEU A C 1
ATOM 1461 O O . LEU A 1 193 ? 26.580 -13.359 -7.071 1.00 43.84 193 LEU A O 1
ATOM 1465 N N . ASN A 1 194 ? 24.879 -13.926 -5.726 1.00 46.62 194 ASN A N 1
ATOM 1466 C CA . ASN A 1 194 ? 24.703 -15.255 -6.328 1.00 46.62 194 ASN A CA 1
ATOM 1467 C C . ASN A 1 194 ? 24.283 -15.171 -7.803 1.00 46.62 194 ASN A C 1
ATOM 1469 O O . ASN A 1 194 ? 24.775 -15.952 -8.620 1.00 46.62 194 ASN A O 1
ATOM 1473 N N . ASN A 1 195 ? 23.464 -14.181 -8.166 1.00 47.41 195 ASN A N 1
ATOM 1474 C CA . ASN A 1 195 ? 23.070 -13.957 -9.559 1.00 47.41 195 ASN A CA 1
ATOM 1475 C C . ASN A 1 195 ? 24.228 -13.400 -10.408 1.00 47.41 195 ASN A C 1
ATOM 1477 O O . ASN A 1 195 ? 24.403 -13.810 -11.555 1.00 47.41 195 ASN A O 1
ATOM 1481 N N . ARG A 1 196 ? 25.106 -12.556 -9.842 1.00 45.81 196 ARG A N 1
ATOM 1482 C CA . ARG A 1 196 ? 26.372 -12.168 -10.503 1.00 45.81 196 ARG A CA 1
ATOM 1483 C C . ARG A 1 196 ? 27.398 -13.310 -10.563 1.00 45.81 196 ARG A C 1
ATOM 1485 O O . ARG A 1 196 ? 28.198 -13.360 -11.491 1.00 45.81 196 ARG A O 1
ATOM 1492 N N . GLY A 1 197 ? 27.391 -14.225 -9.595 1.00 32.62 197 GLY A N 1
ATOM 1493 C CA . GLY A 1 197 ? 28.274 -15.394 -9.551 1.00 32.62 197 GLY A CA 1
ATOM 1494 C C . GLY A 1 197 ? 27.972 -16.417 -10.649 1.00 32.62 197 GLY A C 1
ATOM 1495 O O . GLY A 1 197 ? 28.906 -17.018 -11.180 1.00 32.62 197 GLY A O 1
ATOM 1496 N N . ARG A 1 198 ? 26.697 -16.564 -11.041 1.00 46.06 198 ARG A N 1
ATOM 1497 C CA . ARG A 1 198 ? 26.294 -17.346 -12.224 1.00 46.06 198 ARG A CA 1
ATOM 1498 C C . ARG A 1 198 ? 26.799 -16.723 -13.530 1.00 46.06 198 ARG A C 1
ATOM 1500 O O . ARG A 1 198 ? 27.441 -17.435 -14.294 1.00 46.06 198 ARG A O 1
ATOM 1507 N N . ARG A 1 199 ? 26.716 -15.388 -13.694 1.00 42.56 199 ARG A N 1
ATOM 1508 C CA . ARG A 1 199 ? 27.314 -14.668 -14.850 1.00 42.56 199 ARG A CA 1
ATOM 1509 C C . ARG A 1 199 ? 28.795 -15.004 -15.103 1.00 42.56 199 ARG A C 1
ATOM 1511 O O . ARG A 1 199 ? 29.248 -14.903 -16.234 1.00 42.56 199 ARG A O 1
ATOM 1518 N N . ARG A 1 200 ? 29.571 -15.379 -14.072 1.00 35.19 200 ARG A N 1
ATOM 1519 C CA . ARG A 1 200 ? 30.996 -15.745 -14.215 1.00 35.19 200 ARG A CA 1
ATOM 1520 C C . ARG A 1 200 ? 31.263 -17.233 -14.457 1.00 35.19 200 ARG A C 1
ATOM 1522 O O . ARG A 1 200 ? 32.343 -17.555 -14.940 1.00 35.19 200 ARG A O 1
ATOM 1529 N N . ARG A 1 201 ? 30.352 -18.144 -14.095 1.00 39.41 201 ARG A N 1
ATOM 1530 C CA . ARG A 1 201 ? 30.574 -19.592 -14.292 1.00 39.41 201 ARG A CA 1
ATOM 1531 C C . ARG A 1 201 ? 30.217 -20.050 -15.702 1.00 39.41 201 ARG A C 1
ATOM 1533 O O . ARG A 1 201 ? 30.900 -20.932 -16.214 1.00 39.41 201 ARG A O 1
ATOM 1540 N N . ASP A 1 202 ? 29.254 -19.387 -16.332 1.00 44.09 202 ASP A N 1
ATOM 1541 C CA . ASP A 1 202 ? 28.761 -19.756 -17.664 1.00 44.09 202 ASP A CA 1
ATOM 1542 C C . ASP A 1 202 ? 29.572 -19.103 -18.809 1.00 44.09 202 ASP A C 1
ATOM 1544 O O . ASP A 1 202 ? 29.369 -19.413 -19.975 1.00 44.09 202 ASP A O 1
ATOM 1548 N N . GLN A 1 203 ? 30.572 -18.267 -18.483 1.00 38.19 203 GLN A N 1
ATOM 1549 C CA . GLN A 1 203 ? 31.549 -17.689 -19.425 1.00 38.19 203 GLN A CA 1
ATOM 1550 C C . GLN A 1 203 ? 32.896 -18.442 -19.465 1.00 38.19 203 GLN A C 1
ATOM 1552 O O . GLN A 1 203 ? 33.938 -17.855 -19.764 1.00 38.19 203 GLN A O 1
ATOM 1557 N N . LYS A 1 204 ? 32.933 -19.745 -19.155 1.00 35.28 204 LYS A N 1
ATOM 1558 C CA . LYS A 1 204 ? 34.114 -20.556 -19.497 1.00 35.28 204 LYS A CA 1
ATOM 1559 C C . LYS A 1 204 ? 34.027 -20.926 -20.983 1.00 35.28 204 LYS A C 1
ATOM 1561 O O . LYS A 1 204 ? 33.072 -21.607 -21.350 1.00 35.28 204 LYS A O 1
ATOM 1566 N N . PRO A 1 205 ? 34.989 -20.527 -21.837 1.00 36.91 205 PRO A N 1
ATOM 1567 C CA . PRO A 1 205 ? 34.965 -20.929 -23.235 1.00 36.91 205 PRO A CA 1
ATOM 1568 C C . PRO A 1 205 ? 35.062 -22.455 -23.312 1.00 36.91 205 PRO A C 1
ATOM 1570 O O . PRO A 1 205 ? 35.959 -23.060 -22.714 1.00 36.91 205 PRO A O 1
ATOM 1573 N N . LEU A 1 206 ? 34.119 -23.065 -24.034 1.00 43.59 206 LEU A N 1
ATOM 1574 C CA . LEU A 1 206 ? 34.222 -24.443 -24.500 1.00 43.59 206 LEU A CA 1
ATOM 1575 C C . LEU A 1 206 ? 35.562 -24.567 -25.231 1.00 43.59 206 LEU A C 1
ATOM 1577 O O . LEU A 1 206 ? 35.769 -23.953 -26.277 1.00 43.59 206 LEU A O 1
ATOM 1581 N N . ARG A 1 207 ? 36.507 -25.303 -24.637 1.00 40.84 207 ARG A N 1
ATOM 1582 C CA . ARG A 1 207 ? 37.749 -25.655 -25.325 1.00 40.84 207 ARG A CA 1
ATOM 1583 C C . ARG A 1 207 ? 37.370 -26.515 -26.534 1.00 40.84 207 ARG A C 1
ATOM 1585 O O . ARG A 1 207 ? 36.629 -27.477 -26.335 1.00 40.84 207 ARG A O 1
ATOM 1592 N N . PRO A 1 208 ? 37.857 -26.213 -27.747 1.00 38.59 208 PRO A N 1
ATOM 1593 C CA . PRO A 1 208 ? 37.679 -27.122 -28.863 1.00 38.59 208 PRO A CA 1
ATOM 1594 C C . PRO A 1 208 ? 38.452 -28.407 -28.555 1.00 38.59 208 PRO A C 1
ATOM 1596 O O . PRO A 1 208 ? 39.646 -28.374 -28.251 1.00 38.59 208 PRO A O 1
ATOM 1599 N N . SER A 1 209 ? 37.738 -29.526 -28.564 1.00 50.06 209 SER A N 1
ATOM 1600 C CA . SER A 1 209 ? 38.312 -30.864 -28.558 1.00 50.06 209 SER A CA 1
ATOM 1601 C C . SER A 1 209 ? 38.931 -31.131 -29.931 1.00 50.06 209 SER A C 1
ATOM 1603 O O . SER A 1 209 ? 38.188 -31.266 -30.903 1.00 50.06 209 SER A O 1
ATOM 1605 N N . ASN A 1 210 ? 40.263 -31.181 -29.988 1.00 45.25 210 ASN A N 1
ATOM 1606 C CA . ASN A 1 210 ? 41.008 -31.923 -31.008 1.00 45.25 210 ASN A CA 1
ATOM 1607 C C . ASN A 1 210 ? 41.354 -33.301 -30.450 1.00 45.25 210 ASN A C 1
ATOM 1609 O O . ASN A 1 210 ? 41.683 -33.356 -29.240 1.00 45.25 210 ASN A O 1
#

pLDDT: mean 86.38, std 16.7, range [32.62, 98.25]